Protein AF-A0A8J4CQ87-F1 (afdb_monomer_lite)

Sequence (317 aa):
MNSSSQSIASVVNLSPPLVGYFCMTGITPAYLTLEQLHRPKTSRITSAARPLYPSPLSHTYTRAHTYTHTHTHTHTHQTALQAATSVGCGTVLLADRPANVTQHSMGAGLAADTGLRLIGSAALTLGSLVVTLGTSLLPDQADGGVLAAGLAAAVAVVAPVVGPFIEVSRFADMNEDQIEEAVAVREPLDRGDLSKPLKLFGEDALLDWPGAFQALIPERDAFMAKAIAAVATGKPGVAPAYVFDEVDGKAVWRYAMPEDGPQRSAPQGLGDGALMGLRGVSAVVGVVGSAHVRGMVRDWPEALQNDDVSPLLADAD

Organism: NCBI:txid1737510

Foldseek 3Di:
DDDDDDQDFDFDQDDPDAGETEREGLDDDDDDDPDDDPDDDDDDDDDDDDDDDDDDPPPPVVVVVVVVVVVRVVVLVVSLVVVCVVVVFQKEFAFWDQPLLLVLQLVVQLCVQVVVLLVVLVCLLVVLVVLLVVCVVPPDPSDCVSNVVSNVVSCVSCCLQCVLVVQLVVLVPDDPVRLSVQSDQPDDPVPDDLVAFRDRGNVCSSCSRGRSVCSPELLGLLRQLLQQLCLSVQHFGQAKMFGWDADPNDTDTWIEFAPPHDCSRGPPPPTPYHRHRDPPGSYYYYHDHRRNSSSSSVCNVVSNVPSDSVVSCVSPD

pLDDT: mean 71.15, std 20.63, range [21.72, 95.25]

Radius of gyration: 26.31 Å; chains: 1; bounding box: 85×48×75 Å

Structure (mmCIF, N/CA/C/O backbone):
data_AF-A0A8J4CQ87-F1
#
_entry.id   AF-A0A8J4CQ87-F1
#
loop_
_atom_site.group_PDB
_atom_site.id
_atom_site.type_symbol
_atom_site.label_atom_id
_atom_site.label_alt_id
_atom_site.label_comp_id
_atom_site.label_asym_id
_atom_site.label_entity_id
_atom_site.label_seq_id
_atom_site.pdbx_PDB_ins_code
_atom_site.Cartn_x
_atom_site.Cartn_y
_atom_site.Cartn_z
_atom_site.occupancy
_atom_site.B_iso_or_equiv
_atom_site.auth_seq_id
_atom_site.auth_comp_id
_atom_site.auth_asym_id
_atom_site.auth_atom_id
_atom_site.pdbx_PDB_model_num
ATOM 1 N N . MET A 1 1 ? -22.511 -29.227 -4.790 1.00 30.70 1 MET A N 1
ATOM 2 C CA . MET A 1 1 ? -21.651 -29.269 -3.590 1.00 30.70 1 MET A CA 1
ATOM 3 C C . MET A 1 1 ? -21.525 -27.835 -3.112 1.00 30.70 1 MET A C 1
ATOM 5 O O . MET A 1 1 ? -20.990 -27.029 -3.856 1.00 30.70 1 MET A O 1
ATOM 9 N N . ASN A 1 2 ? -22.117 -27.494 -1.966 1.00 24.23 2 ASN A N 1
ATOM 10 C CA . ASN A 1 2 ? -22.039 -26.141 -1.410 1.00 24.23 2 ASN A CA 1
ATOM 11 C C . ASN A 1 2 ? -20.643 -25.952 -0.817 1.00 24.23 2 ASN A C 1
ATOM 13 O O . ASN A 1 2 ? -20.356 -26.496 0.247 1.00 24.23 2 ASN A O 1
ATOM 17 N N . SER A 1 3 ? -19.777 -25.232 -1.527 1.00 25.11 3 SER A N 1
ATOM 18 C CA . SER A 1 3 ? -18.533 -24.733 -0.948 1.00 25.11 3 SER A CA 1
ATOM 19 C C . SER A 1 3 ? -18.897 -23.594 -0.002 1.00 25.11 3 SER A C 1
ATOM 21 O O . SER A 1 3 ? -19.379 -22.550 -0.434 1.00 25.11 3 SER A O 1
ATOM 23 N N . SER A 1 4 ? -18.760 -23.820 1.301 1.00 25.81 4 SER A N 1
ATOM 24 C CA . SER A 1 4 ? -18.839 -22.757 2.296 1.00 25.81 4 SER A CA 1
ATOM 25 C C . SER A 1 4 ? -17.614 -21.859 2.135 1.00 25.81 4 SER A C 1
ATOM 27 O O . SER A 1 4 ? -16.507 -22.288 2.465 1.00 25.81 4 SER A O 1
ATOM 29 N N . SER A 1 5 ? -17.799 -20.639 1.634 1.00 29.69 5 SER A N 1
ATOM 30 C CA . SER A 1 5 ? -16.744 -19.625 1.591 1.00 29.69 5 SER A CA 1
ATOM 31 C C . SER A 1 5 ? -16.302 -19.297 3.018 1.00 29.69 5 SER A C 1
ATOM 33 O O . SER A 1 5 ? -17.094 -18.807 3.823 1.00 29.69 5 SER A O 1
ATOM 35 N N . GLN A 1 6 ? -15.057 -19.629 3.354 1.00 31.05 6 GLN A N 1
ATOM 36 C CA . GLN A 1 6 ? -14.458 -19.318 4.648 1.00 31.05 6 GLN A CA 1
ATOM 37 C C . GLN A 1 6 ? -13.599 -18.065 4.500 1.00 31.05 6 GLN A C 1
ATOM 39 O O . GLN A 1 6 ? -12.564 -18.099 3.841 1.00 31.05 6 GLN A O 1
ATOM 44 N N . SER A 1 7 ? -14.015 -16.966 5.131 1.00 36.56 7 SER A N 1
ATOM 45 C CA . SER A 1 7 ? -13.131 -15.819 5.328 1.00 36.56 7 SER A CA 1
ATOM 46 C C . SER A 1 7 ? -12.103 -16.181 6.400 1.00 36.56 7 SER A C 1
ATOM 48 O O . SER A 1 7 ? -12.472 -16.559 7.515 1.00 36.56 7 SER A O 1
ATOM 50 N N . ILE A 1 8 ? -10.815 -16.106 6.068 1.00 35.50 8 ILE A N 1
ATOM 51 C CA . ILE A 1 8 ? -9.730 -16.471 6.984 1.00 35.50 8 ILE A CA 1
ATOM 52 C C . ILE A 1 8 ? -9.386 -15.252 7.847 1.00 35.50 8 ILE A C 1
ATOM 54 O O . ILE A 1 8 ? -8.562 -14.418 7.478 1.00 35.50 8 ILE A O 1
ATOM 58 N N . ALA A 1 9 ? -9.998 -15.157 9.027 1.00 37.84 9 ALA A N 1
ATOM 59 C CA . ALA A 1 9 ? -9.464 -14.320 10.095 1.00 37.84 9 ALA A CA 1
ATOM 60 C C . ALA A 1 9 ? -8.199 -15.004 10.645 1.00 37.84 9 ALA A C 1
ATOM 62 O O . ALA A 1 9 ? -8.284 -16.024 11.331 1.00 37.84 9 ALA A O 1
ATOM 63 N N . SER A 1 10 ? -7.017 -14.483 10.307 1.00 39.94 10 SER A N 1
ATOM 64 C CA . SER A 1 10 ? -5.750 -15.023 10.802 1.00 39.94 10 SER A CA 1
ATOM 65 C C . SER A 1 10 ? -5.410 -14.391 12.149 1.00 39.94 10 SER A C 1
ATOM 67 O O . SER A 1 10 ? -5.002 -13.235 12.238 1.00 39.94 10 SER A O 1
ATOM 69 N N . VAL A 1 11 ? -5.552 -15.163 13.223 1.00 43.38 11 VAL A N 1
ATOM 70 C CA . VAL A 1 11 ? -5.099 -14.744 14.551 1.00 43.38 11 VAL A CA 1
ATOM 71 C C . VAL A 1 11 ? -3.579 -14.884 14.614 1.00 43.38 11 VAL A C 1
ATOM 73 O O . VAL A 1 11 ? -3.062 -15.990 14.762 1.00 43.38 11 VAL A O 1
ATOM 76 N N . VAL A 1 12 ? -2.850 -13.771 14.520 1.00 44.56 12 VAL A N 1
ATOM 77 C CA . VAL A 1 12 ? -1.411 -13.755 14.811 1.00 44.56 12 VAL A CA 1
ATOM 78 C C . VAL A 1 12 ? -1.234 -13.384 16.280 1.00 44.56 12 VAL A C 1
ATOM 80 O O . VAL A 1 12 ? -1.330 -12.223 16.650 1.00 44.56 12 VAL A O 1
ATOM 83 N N . ASN A 1 13 ? -1.006 -14.371 17.145 1.00 38.88 13 ASN A N 1
ATOM 84 C CA . ASN A 1 13 ? -0.807 -14.122 18.574 1.00 38.88 13 ASN A CA 1
ATOM 85 C C . ASN A 1 13 ? 0.602 -13.545 18.830 1.00 38.88 13 ASN A C 1
ATOM 87 O O . ASN A 1 13 ? 1.585 -14.285 18.869 1.00 38.88 13 ASN A O 1
ATOM 91 N N . LEU A 1 14 ? 0.700 -12.222 18.976 1.00 40.62 14 LEU A N 1
ATOM 92 C CA . LEU A 1 14 ? 1.960 -11.481 19.116 1.00 40.62 14 LEU A CA 1
ATOM 93 C C . LEU A 1 14 ? 2.351 -11.251 20.589 1.00 40.62 14 LEU A C 1
ATOM 95 O O . LEU A 1 14 ? 2.481 -10.115 21.007 1.00 40.62 14 LEU A O 1
ATOM 99 N N . SER A 1 15 ? 2.599 -12.321 21.351 1.00 31.03 15 SER A N 1
ATOM 100 C CA . SER A 1 15 ? 3.128 -12.316 22.739 1.00 31.03 15 SER A CA 1
ATOM 101 C C . SER A 1 15 ? 2.324 -11.540 23.823 1.00 31.03 15 SER A C 1
ATOM 103 O O . SER A 1 15 ? 1.801 -10.454 23.604 1.00 31.03 15 SER A O 1
ATOM 105 N N . PRO A 1 16 ? 2.246 -12.042 25.072 1.00 35.38 16 PRO A N 1
ATOM 106 C CA . PRO A 1 16 ? 1.580 -11.324 26.167 1.00 35.38 16 PRO A CA 1
ATOM 107 C C . PRO A 1 16 ? 2.351 -10.051 26.591 1.00 35.38 16 PRO A C 1
ATOM 109 O O . PRO A 1 16 ? 3.584 -10.085 26.605 1.00 35.38 16 PRO A O 1
ATOM 112 N N . PRO A 1 17 ? 1.670 -8.952 27.000 1.00 41.75 17 PRO A N 1
ATOM 113 C CA . PRO A 1 17 ? 0.252 -8.864 27.384 1.00 41.75 17 PRO A CA 1
ATOM 114 C C . PRO A 1 17 ? -0.719 -8.340 26.302 1.00 41.75 17 PRO A C 1
ATOM 116 O O . PRO A 1 17 ? -1.889 -8.143 26.619 1.00 41.75 17 PRO A O 1
ATOM 119 N N . LEU A 1 18 ? -0.282 -8.111 25.057 1.00 44.16 18 LEU A N 1
ATOM 120 C CA . LEU A 1 18 ? -1.114 -7.515 24.000 1.00 44.16 18 LEU A CA 1
ATOM 121 C C . LEU A 1 18 ? -1.327 -8.499 22.844 1.00 44.16 18 LEU A C 1
ATOM 123 O O . LEU A 1 18 ? -0.394 -8.826 22.119 1.00 44.16 18 LEU A O 1
ATOM 127 N N . VAL A 1 19 ? -2.568 -8.948 22.641 1.00 45.88 19 VAL A N 1
ATOM 128 C CA . VAL A 1 19 ? -2.924 -9.776 21.479 1.00 45.88 19 VAL A CA 1
ATOM 129 C C . VAL A 1 19 ? -3.391 -8.860 20.347 1.00 45.88 19 VAL A C 1
ATOM 131 O O . VAL A 1 19 ? -4.470 -8.272 20.420 1.00 45.88 19 VAL A O 1
ATOM 134 N N . GLY A 1 20 ? -2.574 -8.726 19.301 1.00 41.28 20 GLY A N 1
ATOM 135 C CA . GLY A 1 20 ? -2.989 -8.117 18.036 1.00 41.28 20 GLY A CA 1
ATOM 136 C C . GLY A 1 20 ? -3.763 -9.124 17.185 1.00 41.28 20 GLY A C 1
ATOM 137 O O . GLY A 1 20 ? -3.356 -10.276 17.075 1.00 41.28 20 GLY A O 1
ATOM 138 N N . TYR A 1 21 ? -4.876 -8.711 16.581 1.00 46.47 21 TYR A N 1
ATOM 139 C CA . TYR A 1 21 ? -5.612 -9.537 15.623 1.00 46.47 21 TYR A CA 1
ATOM 140 C C . TYR A 1 21 ? -5.554 -8.880 14.243 1.00 46.47 21 TYR A C 1
ATOM 142 O O . TYR A 1 21 ? -5.921 -7.716 14.088 1.00 46.47 21 TYR A O 1
ATOM 150 N N . PHE A 1 22 ? -5.127 -9.627 13.225 1.00 45.31 22 PHE A N 1
ATOM 151 C CA . PHE A 1 22 ? -5.189 -9.171 11.838 1.00 45.31 22 PHE A CA 1
ATOM 152 C C . PHE A 1 22 ? -6.364 -9.857 11.151 1.00 45.31 22 PHE A C 1
ATOM 154 O O . PHE A 1 22 ? -6.337 -11.058 10.879 1.00 45.31 22 PHE A O 1
ATOM 161 N N . CYS A 1 23 ? -7.428 -9.103 10.878 1.00 40.09 23 CYS A N 1
ATOM 162 C CA . CYS A 1 23 ? -8.484 -9.619 10.021 1.00 40.09 23 CYS A CA 1
ATOM 163 C C . CYS A 1 23 ? -8.041 -9.417 8.576 1.00 40.09 23 CYS A C 1
ATOM 165 O O . CYS A 1 23 ? -8.034 -8.292 8.078 1.00 40.09 23 CYS A O 1
ATOM 167 N N . MET A 1 24 ? -7.673 -10.506 7.906 1.00 38.56 24 MET A N 1
ATOM 168 C CA . MET A 1 24 ? -7.444 -10.463 6.472 1.00 38.56 24 MET A CA 1
ATOM 169 C C . MET A 1 24 ? -8.747 -10.688 5.721 1.00 38.56 24 MET A C 1
ATOM 171 O O . MET A 1 24 ? -9.527 -11.582 6.052 1.00 38.56 24 MET A O 1
ATOM 175 N N . THR A 1 25 ? -8.930 -9.942 4.642 1.00 38.62 25 THR A N 1
ATOM 176 C CA . THR A 1 25 ? -9.817 -10.359 3.561 1.00 38.62 25 THR A CA 1
ATOM 177 C C . THR A 1 25 ? -8.963 -10.804 2.391 1.00 38.62 25 THR A C 1
ATOM 179 O O . THR A 1 25 ? -8.458 -9.975 1.642 1.00 38.62 25 THR A O 1
ATOM 182 N N . GLY A 1 26 ? -8.797 -12.119 2.233 1.00 32.75 26 GLY A N 1
ATOM 183 C CA . GLY A 1 26 ? -8.598 -12.657 0.893 1.00 32.75 26 GLY A CA 1
ATOM 184 C C . GLY A 1 26 ? -9.911 -12.443 0.152 1.00 32.75 26 GLY A C 1
ATOM 185 O O . GLY A 1 26 ? -10.960 -12.852 0.655 1.00 32.75 26 GLY A O 1
ATOM 186 N N . ILE A 1 27 ? -9.877 -11.726 -0.967 1.00 34.47 27 ILE A N 1
ATOM 187 C CA . ILE A 1 27 ? -11.066 -11.522 -1.791 1.00 34.47 27 ILE A CA 1
ATOM 188 C C . ILE A 1 27 ? -11.604 -12.915 -2.145 1.00 34.47 27 ILE A C 1
ATOM 190 O O . ILE A 1 27 ? -10.893 -13.736 -2.708 1.00 34.47 27 ILE A O 1
ATOM 194 N N . THR A 1 28 ? -12.826 -13.201 -1.701 1.00 28.22 28 THR A N 1
ATOM 195 C CA . THR A 1 28 ? -13.660 -14.290 -2.215 1.00 28.22 28 THR A CA 1
ATOM 196 C C . THR A 1 28 ? -15.062 -13.707 -2.413 1.00 28.22 28 THR A C 1
ATOM 198 O O . THR A 1 28 ? -15.730 -13.381 -1.428 1.00 28.22 28 THR A O 1
ATOM 201 N N . PRO A 1 29 ? -15.554 -13.538 -3.648 1.00 30.23 29 PRO A N 1
ATOM 202 C CA . PRO A 1 29 ? -16.936 -13.247 -3.936 1.00 30.23 29 PRO A CA 1
ATOM 203 C C . PRO A 1 29 ? -17.709 -14.554 -3.774 1.00 30.23 29 PRO A C 1
ATOM 205 O O . PRO A 1 29 ? -17.683 -15.458 -4.605 1.00 30.23 29 PRO A O 1
ATOM 208 N N . ALA A 1 30 ? -18.422 -14.679 -2.660 1.00 23.67 30 ALA A N 1
ATOM 209 C CA . ALA A 1 30 ? -19.437 -15.708 -2.521 1.00 23.67 30 ALA A CA 1
ATOM 210 C C . ALA A 1 30 ? -20.763 -15.182 -3.094 1.00 23.67 30 ALA A C 1
ATOM 212 O O . ALA A 1 30 ? -21.471 -14.423 -2.440 1.00 23.67 30 ALA A O 1
ATOM 213 N N . TYR A 1 31 ? -21.051 -15.586 -4.332 1.00 23.78 31 TYR A N 1
ATOM 214 C CA . TYR A 1 31 ? -22.367 -15.845 -4.931 1.00 23.78 31 TYR A CA 1
ATOM 215 C C . TYR A 1 31 ? -23.584 -15.068 -4.402 1.00 23.78 31 TYR A C 1
ATOM 217 O O . TYR A 1 31 ? -24.145 -15.375 -3.350 1.00 23.78 31 TYR A O 1
ATOM 225 N N . LEU A 1 32 ? -24.142 -14.215 -5.264 1.00 21.72 32 LEU A N 1
ATOM 226 C CA . LEU A 1 32 ? -25.564 -13.881 -5.226 1.00 21.72 32 LEU A CA 1
ATOM 227 C C . LEU A 1 32 ? -26.312 -14.890 -6.106 1.00 21.72 32 LEU A C 1
ATOM 229 O O . LEU A 1 32 ? -26.172 -14.914 -7.328 1.00 21.72 32 LEU A O 1
ATOM 233 N N . THR A 1 33 ? -27.072 -15.774 -5.464 1.00 22.67 33 THR A N 1
ATOM 234 C CA . THR A 1 33 ? -27.890 -16.793 -6.121 1.00 22.67 33 THR A CA 1
ATOM 235 C C . THR A 1 33 ? -28.932 -16.127 -7.017 1.00 22.67 33 THR A C 1
ATOM 237 O O . THR A 1 33 ? -29.699 -15.264 -6.591 1.00 22.67 33 THR A O 1
ATOM 240 N N . LEU A 1 34 ? -28.964 -16.558 -8.274 1.00 25.33 34 LEU A N 1
ATOM 241 C CA . LEU A 1 34 ? -29.874 -16.123 -9.329 1.00 25.33 34 LEU A CA 1
ATOM 242 C C . LEU A 1 34 ? -31.267 -16.759 -9.134 1.00 25.33 34 LEU A C 1
ATOM 244 O O . LEU A 1 34 ? -31.768 -17.471 -9.992 1.00 25.33 34 LEU A O 1
ATOM 248 N N . GLU A 1 35 ? -31.904 -16.518 -7.990 1.00 26.89 35 GLU A N 1
ATOM 249 C CA . GLU A 1 35 ? -33.304 -16.876 -7.744 1.00 26.89 35 GLU A CA 1
ATOM 250 C C . GLU A 1 35 ? -33.995 -15.762 -6.964 1.00 26.89 35 GLU A C 1
ATOM 252 O O . GLU A 1 35 ? -34.213 -15.869 -5.766 1.00 26.89 35 GLU A O 1
ATOM 257 N N . GLN A 1 36 ? -34.356 -14.676 -7.651 1.00 29.34 36 GLN A N 1
ATOM 258 C CA . GLN A 1 36 ? -35.580 -13.926 -7.347 1.00 29.34 36 GLN A CA 1
ATOM 259 C C . GLN A 1 36 ? -35.865 -12.884 -8.430 1.00 29.34 36 GLN A C 1
ATOM 261 O O . GLN A 1 36 ? -35.598 -11.697 -8.291 1.00 29.34 36 GLN A O 1
ATOM 266 N N . LEU A 1 37 ? -36.457 -13.349 -9.532 1.00 25.94 37 LEU A N 1
ATOM 267 C CA . LEU A 1 37 ? -37.537 -12.633 -10.217 1.00 25.94 37 LEU A CA 1
ATOM 268 C C . LEU A 1 37 ? -38.266 -13.601 -11.154 1.00 25.94 37 LEU A C 1
ATOM 270 O O . LEU A 1 37 ? -38.238 -13.502 -12.380 1.00 25.94 37 LEU A O 1
ATOM 274 N N . HIS A 1 38 ? -38.983 -14.536 -10.527 1.00 29.55 38 HIS A N 1
ATOM 275 C CA . HIS A 1 38 ? -40.214 -15.071 -11.092 1.00 29.55 38 HIS A CA 1
ATOM 276 C C . HIS A 1 38 ? -41.151 -13.875 -11.331 1.00 29.55 38 HIS A C 1
ATOM 278 O O . HIS A 1 38 ? -41.788 -13.369 -10.407 1.00 29.55 38 HIS A O 1
ATOM 284 N N . ARG A 1 39 ? -41.194 -13.355 -12.562 1.00 29.91 39 ARG A N 1
ATOM 285 C CA . ARG A 1 39 ? -42.232 -12.398 -12.955 1.00 29.91 39 ARG A CA 1
ATOM 286 C C . ARG A 1 39 ? -43.548 -13.156 -13.141 1.00 29.91 39 ARG A C 1
ATOM 288 O O . ARG A 1 39 ? -43.580 -14.095 -13.941 1.00 29.91 39 ARG A O 1
ATOM 295 N N . PRO A 1 40 ? -44.646 -12.750 -12.483 1.00 29.73 40 PRO A N 1
ATOM 296 C CA . PRO A 1 40 ? -45.962 -13.246 -12.845 1.00 29.73 40 PRO A CA 1
ATOM 297 C C . PRO A 1 40 ? -46.331 -12.782 -14.262 1.00 29.73 40 PRO A C 1
ATOM 299 O O . PRO A 1 40 ? -46.001 -11.676 -14.697 1.00 29.73 40 PRO A O 1
ATOM 302 N N . LYS A 1 41 ? -47.010 -13.671 -14.992 1.00 39.16 41 LYS A N 1
ATOM 303 C CA . LYS A 1 41 ? -47.622 -13.399 -16.297 1.00 39.16 41 LYS A CA 1
ATOM 304 C C . LYS A 1 41 ? -48.779 -12.398 -16.170 1.00 39.16 41 LYS A C 1
ATOM 306 O O . LYS A 1 41 ? -49.511 -12.416 -15.186 1.00 39.16 41 LYS A O 1
ATOM 311 N N . THR A 1 42 ? -49.021 -11.711 -17.293 1.00 33.66 42 THR A N 1
ATOM 312 C CA . THR A 1 42 ? -50.167 -10.846 -17.676 1.00 33.66 42 THR A CA 1
ATOM 313 C C . THR A 1 42 ? -50.066 -9.389 -17.197 1.00 33.66 42 THR A C 1
ATOM 315 O O . THR A 1 42 ? -49.606 -9.138 -16.098 1.00 33.66 42 THR A O 1
ATOM 318 N N . SER A 1 43 ? -50.384 -8.358 -17.990 1.00 31.00 43 SER A N 1
ATOM 319 C CA . SER A 1 43 ? -51.321 -8.252 -19.120 1.00 31.00 43 SER A CA 1
ATOM 320 C C . SER A 1 43 ? -50.921 -7.173 -20.148 1.00 31.00 43 SER A C 1
ATOM 322 O O . SER A 1 43 ? -50.209 -6.222 -19.841 1.00 31.00 43 SER A O 1
ATOM 324 N N . ARG A 1 44 ? -51.436 -7.336 -21.377 1.00 44.09 44 ARG A N 1
ATOM 325 C CA . ARG A 1 44 ? -51.419 -6.389 -22.510 1.00 44.09 44 ARG A CA 1
ATOM 326 C C . ARG A 1 44 ? -51.692 -4.938 -22.097 1.00 44.09 44 ARG A C 1
ATOM 328 O O . ARG A 1 44 ? -52.748 -4.687 -21.529 1.00 44.09 44 ARG A O 1
ATOM 335 N N . ILE A 1 45 ? -50.865 -4.006 -22.581 1.00 36.44 45 ILE A N 1
ATOM 336 C CA . ILE A 1 45 ? -51.311 -2.689 -23.065 1.00 36.44 45 ILE A CA 1
ATOM 337 C C . ILE A 1 45 ? -50.563 -2.378 -24.371 1.00 36.44 45 ILE A C 1
ATOM 339 O O . ILE A 1 45 ? -49.378 -2.661 -24.533 1.00 36.44 45 ILE A O 1
ATOM 343 N N . THR A 1 46 ? -51.335 -1.884 -25.325 1.00 38.19 46 THR A N 1
ATOM 344 C CA . THR A 1 46 ? -51.058 -1.604 -26.732 1.00 38.19 46 THR A CA 1
ATOM 345 C C . THR A 1 46 ? -50.060 -0.470 -26.981 1.00 38.19 46 THR A C 1
ATOM 347 O O . THR A 1 46 ? -50.176 0.609 -26.416 1.00 38.19 46 THR A O 1
ATOM 350 N N . SER A 1 47 ? -49.138 -0.745 -27.909 1.00 44.69 47 SER A N 1
ATOM 351 C CA . SER A 1 47 ? -48.594 0.118 -28.972 1.00 44.69 47 SER A CA 1
ATOM 352 C C . SER A 1 47 ? -48.864 1.632 -28.903 1.00 44.69 47 SER A C 1
ATOM 354 O O . SER A 1 47 ? -49.959 2.084 -29.228 1.00 44.69 47 SER A O 1
ATOM 356 N N . ALA A 1 48 ? -47.798 2.406 -28.687 1.00 37.38 48 ALA A N 1
ATOM 357 C CA . ALA A 1 48 ? -47.606 3.719 -29.303 1.00 37.38 48 ALA A CA 1
ATOM 358 C C . ALA A 1 48 ? -46.105 3.936 -29.575 1.00 37.38 48 ALA A C 1
ATOM 360 O O . ALA A 1 48 ? -45.252 3.567 -28.767 1.00 37.38 48 ALA A O 1
ATOM 361 N N . ALA A 1 49 ? -45.807 4.463 -30.761 1.00 51.66 49 ALA A N 1
ATOM 362 C CA . ALA A 1 49 ? -44.486 4.568 -31.371 1.00 51.66 49 ALA A CA 1
ATOM 363 C C . ALA A 1 49 ? -43.455 5.324 -30.511 1.00 51.66 49 ALA A C 1
ATOM 365 O O . ALA A 1 49 ? -43.760 6.367 -29.934 1.00 51.66 49 ALA A O 1
ATOM 366 N N . ARG A 1 50 ? -42.210 4.826 -30.485 1.00 40.34 50 ARG A N 1
ATOM 367 C CA . ARG A 1 50 ? -41.048 5.554 -29.953 1.00 40.34 50 ARG A CA 1
ATOM 368 C C . ARG A 1 50 ? -40.173 6.081 -31.097 1.00 40.34 50 ARG A C 1
ATOM 370 O O . ARG A 1 50 ? -39.913 5.326 -32.034 1.00 40.34 50 ARG A O 1
ATOM 377 N N . PRO A 1 51 ? -39.693 7.333 -31.013 1.00 50.66 51 PRO A N 1
ATOM 378 C CA . PRO A 1 51 ? -38.743 7.888 -31.964 1.00 50.66 51 PRO A CA 1
ATOM 379 C C . PRO A 1 51 ? -37.347 7.285 -31.754 1.00 50.66 51 PRO A C 1
ATOM 381 O O . PRO A 1 51 ? -36.919 7.039 -30.624 1.00 50.66 51 PRO A O 1
ATOM 384 N N . LEU A 1 52 ? -36.650 7.050 -32.865 1.00 50.12 52 LEU A N 1
ATOM 385 C CA . LEU A 1 52 ? -35.257 6.614 -32.919 1.00 50.12 52 LEU A CA 1
ATOM 386 C C . LEU A 1 52 ? -34.351 7.720 -32.359 1.00 50.12 52 LEU A C 1
ATOM 388 O O . LEU A 1 52 ? -34.131 8.731 -33.021 1.00 50.12 52 LEU A O 1
ATOM 392 N N . TYR A 1 53 ? -33.808 7.513 -31.160 1.00 46.09 53 TYR A N 1
ATOM 393 C CA . TYR A 1 53 ? -32.616 8.221 -30.691 1.00 46.09 53 TYR A CA 1
ATOM 394 C C . TYR A 1 53 ? -31.416 7.264 -30.720 1.00 46.09 53 TYR A C 1
ATOM 396 O O . TYR A 1 53 ? -31.589 6.075 -30.430 1.00 46.09 53 TYR A O 1
ATOM 404 N N . PRO A 1 54 ? -30.211 7.751 -31.068 1.00 50.72 54 PRO A N 1
ATOM 405 C CA . PRO A 1 54 ? -29.001 6.938 -31.077 1.00 50.72 54 PRO A CA 1
ATOM 406 C C . PRO A 1 54 ? -28.679 6.418 -29.670 1.00 50.72 54 PRO A C 1
ATOM 408 O O . PRO A 1 54 ? -28.780 7.140 -28.678 1.00 50.72 54 PRO A O 1
ATOM 411 N N . SER A 1 55 ? -28.310 5.140 -29.593 1.00 49.09 55 SER A N 1
ATOM 412 C CA . SER A 1 55 ? -27.954 4.452 -28.353 1.00 49.09 55 SER A CA 1
ATOM 413 C C . SER A 1 55 ? -26.709 5.066 -27.694 1.00 49.09 55 SER A C 1
ATOM 415 O O . SER A 1 55 ? -25.674 5.181 -28.353 1.00 49.09 55 SER A O 1
ATOM 417 N N . PRO A 1 56 ? -26.744 5.395 -26.390 1.00 47.72 56 PRO A N 1
ATOM 418 C CA . PRO A 1 56 ? -25.563 5.820 -25.658 1.00 47.72 56 PRO A CA 1
ATOM 419 C C . PRO A 1 56 ? -24.805 4.585 -25.152 1.00 47.72 56 PRO A C 1
ATOM 421 O O . PRO A 1 56 ? -25.094 4.050 -24.086 1.00 47.72 56 PRO A O 1
ATOM 424 N N . LEU A 1 57 ? -23.811 4.123 -25.912 1.00 51.22 57 LEU A N 1
ATOM 425 C CA . LEU A 1 57 ? -22.914 3.032 -25.495 1.00 51.22 57 LEU A CA 1
ATOM 426 C C . LEU A 1 57 ? -21.866 3.461 -24.444 1.00 51.22 57 LEU A C 1
ATOM 428 O O . LEU A 1 57 ? -21.077 2.638 -24.000 1.00 51.22 57 LEU A O 1
ATOM 432 N N . SER A 1 58 ? -21.881 4.721 -23.996 1.00 42.34 58 SER A N 1
ATOM 433 C CA . SER A 1 58 ? -20.868 5.277 -23.081 1.00 42.34 58 SER A CA 1
ATOM 434 C C . SER A 1 58 ? -21.259 5.263 -21.588 1.00 42.34 58 SER A C 1
ATOM 436 O O . SER A 1 58 ? -20.504 5.737 -20.749 1.00 42.34 58 SER A O 1
ATOM 438 N N . HIS A 1 59 ? -22.430 4.728 -21.210 1.00 45.06 59 HIS A N 1
ATOM 439 C CA . HIS A 1 59 ? -22.898 4.748 -19.806 1.00 45.06 59 HIS A CA 1
ATOM 440 C C . HIS A 1 59 ? -22.819 3.402 -19.070 1.00 45.06 59 HIS A C 1
ATOM 442 O O . HIS A 1 59 ? -23.022 3.354 -17.856 1.00 45.06 59 HIS A O 1
ATOM 448 N N . THR A 1 60 ? -22.517 2.307 -19.769 1.00 37.62 60 THR A N 1
ATOM 449 C CA . THR A 1 60 ? -22.487 0.964 -19.163 1.00 37.62 60 THR A CA 1
ATOM 450 C C . THR A 1 60 ? -21.172 0.690 -18.432 1.00 37.62 60 THR A C 1
ATOM 452 O O . THR A 1 60 ? -21.193 0.126 -17.342 1.00 37.62 60 THR A O 1
ATOM 455 N N . TYR A 1 61 ? -20.044 1.155 -18.981 1.00 41.06 61 TYR A N 1
ATOM 456 C CA . TYR A 1 61 ? -18.712 0.930 -18.408 1.00 41.06 61 TYR A CA 1
ATOM 457 C C . TYR A 1 61 ? -18.563 1.602 -17.032 1.00 41.06 61 TYR A C 1
ATOM 459 O O . TYR A 1 61 ? -18.228 0.951 -16.048 1.00 41.06 61 TYR A O 1
ATOM 467 N N . THR A 1 62 ? -18.943 2.878 -16.910 1.00 35.12 62 THR A N 1
ATOM 468 C CA . THR A 1 62 ? -18.850 3.620 -15.639 1.00 35.12 62 THR A CA 1
ATOM 469 C C . THR A 1 62 ? -19.743 3.032 -14.543 1.00 35.12 62 THR A C 1
ATOM 471 O O . THR A 1 62 ? -19.335 2.965 -13.388 1.00 35.12 62 THR A O 1
ATOM 474 N N . ARG A 1 63 ? -20.949 2.557 -14.886 1.00 33.06 63 ARG A N 1
ATOM 475 C CA . ARG A 1 63 ? -21.891 2.004 -13.899 1.00 33.06 63 ARG A CA 1
ATOM 476 C C . ARG A 1 63 ? -21.440 0.649 -13.345 1.00 33.06 63 ARG A C 1
ATOM 478 O O . ARG A 1 63 ? -21.675 0.387 -12.169 1.00 33.06 63 ARG A O 1
ATOM 485 N N . ALA A 1 64 ? -20.804 -0.187 -14.168 1.00 35.00 64 ALA A N 1
ATOM 486 C CA . ALA A 1 64 ? -20.263 -1.472 -13.731 1.00 35.00 64 ALA A CA 1
ATOM 487 C C . ALA A 1 64 ? -19.072 -1.285 -12.776 1.00 35.00 64 ALA A C 1
ATOM 489 O O . ALA A 1 64 ? -19.072 -1.864 -11.693 1.00 35.00 64 ALA A O 1
ATOM 490 N N . HIS A 1 65 ? -18.125 -0.398 -13.104 1.00 39.19 65 HIS A N 1
ATOM 491 C CA . HIS A 1 65 ? -16.967 -0.134 -12.241 1.00 39.19 65 HIS A CA 1
ATOM 492 C C . HIS A 1 65 ? -17.348 0.450 -10.873 1.00 39.19 65 HIS A C 1
ATOM 494 O O . HIS A 1 65 ? -16.841 -0.012 -9.853 1.00 39.19 65 HIS A O 1
ATOM 500 N N . THR A 1 66 ? -18.278 1.412 -10.805 1.00 35.38 66 THR A N 1
ATOM 501 C CA . THR A 1 66 ? -18.721 1.968 -9.511 1.00 35.38 66 THR A CA 1
ATOM 502 C C . THR A 1 66 ? -19.426 0.923 -8.641 1.00 35.38 66 THR A C 1
ATOM 504 O O . THR A 1 66 ? -19.215 0.895 -7.431 1.00 35.38 66 THR A O 1
ATOM 507 N N . TYR A 1 67 ? -20.232 0.039 -9.238 1.00 30.89 67 TYR A N 1
ATOM 508 C CA . TYR A 1 67 ? -20.956 -0.991 -8.490 1.00 30.89 67 TYR A CA 1
ATOM 509 C C . TYR A 1 67 ? -20.008 -2.033 -7.873 1.00 30.89 67 TYR A C 1
ATOM 511 O O . TYR A 1 67 ? -20.188 -2.405 -6.714 1.00 30.89 67 TYR A O 1
ATOM 519 N N . THR A 1 68 ? -18.963 -2.442 -8.599 1.00 39.19 68 THR A N 1
ATOM 520 C CA . THR A 1 68 ? -17.974 -3.411 -8.101 1.00 39.19 68 THR A CA 1
ATOM 521 C C . THR A 1 68 ? -17.131 -2.841 -6.958 1.00 39.19 68 THR A C 1
ATOM 523 O O . THR A 1 68 ? -16.991 -3.496 -5.929 1.00 39.19 68 THR A O 1
ATOM 526 N N . HIS A 1 69 ? -16.646 -1.597 -7.065 1.00 37.91 69 HIS A N 1
ATOM 527 C CA . HIS A 1 69 ? -15.850 -0.986 -5.991 1.00 37.91 69 HIS A CA 1
ATOM 528 C C . HIS A 1 69 ? -16.657 -0.785 -4.697 1.00 37.91 69 HIS A C 1
ATOM 530 O O . HIS A 1 69 ? -16.176 -1.116 -3.616 1.00 37.91 69 HIS A O 1
ATOM 536 N N . THR A 1 70 ? -17.904 -0.305 -4.772 1.00 41.97 70 THR A N 1
ATOM 537 C CA . THR A 1 70 ? -18.734 -0.105 -3.567 1.00 41.97 70 THR A CA 1
ATOM 538 C C . THR A 1 70 ? -19.138 -1.428 -2.899 1.00 41.97 70 THR A C 1
ATOM 540 O O . THR A 1 70 ? -19.209 -1.503 -1.668 1.00 41.97 70 THR A O 1
ATOM 543 N N . HIS A 1 71 ? -19.375 -2.485 -3.684 1.00 40.16 71 HIS A N 1
ATOM 544 C CA . HIS A 1 71 ? -19.754 -3.796 -3.153 1.00 40.16 71 HIS A CA 1
ATOM 545 C C . HIS A 1 71 ? -18.607 -4.453 -2.366 1.00 40.16 71 HIS A C 1
ATOM 547 O O . HIS A 1 71 ? -18.833 -4.943 -1.260 1.00 40.16 71 HIS A O 1
ATOM 553 N N . THR A 1 72 ? -17.372 -4.397 -2.873 1.00 55.25 72 THR A N 1
ATOM 554 C CA . THR A 1 72 ? -16.208 -5.011 -2.210 1.00 55.25 72 THR A CA 1
ATOM 555 C C . THR A 1 72 ? -15.885 -4.348 -0.870 1.00 55.25 72 THR A C 1
ATOM 557 O O . THR A 1 72 ? -15.730 -5.041 0.133 1.00 55.25 72 THR A O 1
ATOM 560 N N . HIS A 1 73 ? -15.889 -3.012 -0.802 1.00 61.22 73 HIS A N 1
ATOM 561 C CA . HIS A 1 73 ? -15.625 -2.305 0.458 1.00 61.22 73 HIS A CA 1
ATOM 562 C C . HIS A 1 7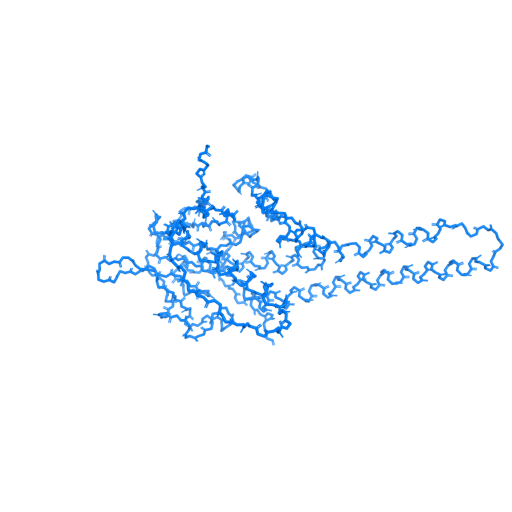3 ? -16.664 -2.614 1.550 1.00 61.22 73 HIS A C 1
ATOM 564 O O . HIS A 1 73 ? -16.307 -2.758 2.720 1.00 61.22 73 HIS A O 1
ATOM 570 N N . THR A 1 74 ? -17.938 -2.785 1.178 1.00 69.00 74 THR A N 1
ATOM 571 C CA . THR A 1 74 ? -19.016 -3.079 2.140 1.00 69.00 74 THR A CA 1
ATOM 572 C C . THR A 1 74 ? -18.846 -4.459 2.782 1.00 69.00 74 THR A C 1
ATOM 574 O O . THR A 1 74 ? -18.943 -4.584 4.004 1.00 69.00 74 THR A O 1
ATOM 577 N N . HIS A 1 75 ? -18.538 -5.489 1.985 1.00 72.69 75 HIS A N 1
ATOM 578 C CA . HIS A 1 75 ? -18.342 -6.852 2.502 1.00 72.69 75 HIS A CA 1
ATOM 579 C C . HIS A 1 75 ? -17.081 -6.981 3.354 1.00 72.69 75 HIS A C 1
ATOM 581 O O . HIS A 1 75 ? -17.121 -7.626 4.406 1.00 72.69 75 HIS A O 1
ATOM 587 N N . THR A 1 76 ? -15.982 -6.329 2.960 1.00 72.88 76 THR A N 1
ATOM 588 C CA . THR A 1 76 ? -14.738 -6.335 3.742 1.00 72.88 76 THR A CA 1
ATOM 589 C C . THR A 1 76 ? -14.940 -5.699 5.109 1.00 72.88 76 THR A C 1
ATOM 591 O O . THR A 1 76 ? -14.560 -6.282 6.125 1.00 72.88 76 THR A O 1
ATOM 594 N N . HIS A 1 77 ? -15.602 -4.541 5.158 1.00 81.38 77 HIS A N 1
ATOM 595 C CA . HIS A 1 77 ? -15.871 -3.861 6.421 1.00 81.38 77 HIS A CA 1
ATOM 596 C C . HIS A 1 77 ? -16.798 -4.702 7.299 1.00 81.38 77 HIS A C 1
ATOM 598 O O . HIS A 1 77 ? -16.493 -4.927 8.466 1.00 81.38 77 HIS A O 1
ATOM 604 N N . GLN A 1 78 ? -17.885 -5.244 6.746 1.00 85.38 78 GLN A N 1
ATOM 605 C CA . GLN A 1 78 ? -18.800 -6.088 7.513 1.00 85.38 78 GLN A CA 1
ATOM 606 C C . GLN A 1 78 ? -18.093 -7.316 8.104 1.00 85.38 78 GLN A C 1
ATOM 608 O O . GLN A 1 78 ? -18.279 -7.623 9.281 1.00 85.38 78 GLN A O 1
ATOM 613 N N . THR A 1 79 ? -17.253 -7.986 7.315 1.00 84.25 79 THR A N 1
ATOM 614 C CA . THR A 1 79 ? -16.494 -9.162 7.761 1.00 84.25 79 THR A CA 1
ATOM 615 C C . THR A 1 79 ? -15.514 -8.804 8.876 1.00 84.25 79 THR A C 1
ATOM 617 O O . THR A 1 79 ? -15.474 -9.487 9.900 1.00 84.25 79 THR A O 1
ATOM 620 N N . ALA A 1 80 ? -14.778 -7.698 8.731 1.00 86.25 80 ALA A N 1
ATOM 621 C CA . ALA A 1 80 ? -13.849 -7.226 9.753 1.00 86.25 80 ALA A CA 1
ATOM 622 C C . ALA A 1 80 ? -14.561 -6.869 11.066 1.00 86.25 80 ALA A C 1
ATOM 624 O O . ALA A 1 80 ? -14.110 -7.270 12.137 1.00 86.25 80 ALA A O 1
ATOM 625 N N . LEU A 1 81 ? -15.704 -6.178 10.997 1.00 90.00 81 LEU A N 1
ATOM 626 C CA . LEU A 1 81 ? -16.497 -5.820 12.177 1.00 90.00 81 LEU A CA 1
ATOM 627 C C . LEU A 1 81 ? -17.092 -7.056 12.870 1.00 90.00 81 LEU A C 1
ATOM 629 O O . LEU A 1 81 ? -17.120 -7.126 14.101 1.00 90.00 81 LEU A O 1
ATOM 633 N N . GLN A 1 82 ? -17.535 -8.060 12.108 1.00 89.31 82 GLN A N 1
ATOM 634 C CA . GLN A 1 82 ? -18.003 -9.336 12.660 1.00 89.31 82 GLN A CA 1
ATOM 635 C C . GLN A 1 82 ? -16.870 -10.096 13.359 1.00 89.31 82 GLN A C 1
ATOM 637 O O . GLN A 1 82 ? -17.044 -10.543 14.495 1.00 89.31 82 GLN A O 1
ATOM 642 N N . ALA A 1 83 ? -15.700 -10.192 12.721 1.00 84.81 83 ALA A N 1
ATOM 643 C CA . ALA A 1 83 ? -14.518 -10.810 13.312 1.00 84.81 83 ALA A CA 1
ATOM 644 C C . ALA A 1 83 ? -14.098 -10.081 14.597 1.00 84.81 83 ALA A C 1
ATOM 646 O O . ALA A 1 83 ? -13.910 -10.721 15.632 1.00 84.81 83 ALA A O 1
ATOM 647 N N . ALA A 1 84 ? -14.057 -8.749 14.570 1.00 87.81 84 ALA A N 1
ATOM 648 C CA . ALA A 1 84 ? -13.757 -7.922 15.732 1.00 87.81 84 ALA A CA 1
ATOM 649 C C . ALA A 1 84 ? -14.743 -8.153 16.883 1.00 87.81 84 ALA A C 1
ATOM 651 O O . ALA A 1 84 ? -14.327 -8.373 18.019 1.00 87.81 84 ALA A O 1
ATOM 652 N N . THR A 1 85 ? -16.041 -8.207 16.580 1.00 89.06 85 THR A N 1
ATOM 653 C CA . THR A 1 85 ? -17.082 -8.515 17.572 1.00 89.06 85 THR A CA 1
ATOM 654 C C . THR A 1 85 ? -16.866 -9.904 18.184 1.00 89.06 85 THR A C 1
ATOM 656 O O . THR A 1 85 ? -16.979 -10.068 19.396 1.00 89.06 85 THR A O 1
ATOM 659 N N . SER A 1 86 ? -16.500 -10.903 17.372 1.00 87.62 86 SER A N 1
ATOM 660 C CA . SER A 1 86 ? -16.298 -12.284 17.837 1.00 87.62 86 SER A CA 1
ATOM 661 C C . SER A 1 86 ? -15.126 -12.451 18.810 1.00 87.62 86 SER A C 1
ATOM 663 O O . SER A 1 86 ? -15.164 -13.340 19.659 1.00 87.62 86 SER A O 1
ATOM 665 N N . VAL A 1 87 ? -14.113 -11.582 18.723 1.00 84.38 87 VAL A N 1
ATOM 666 C CA . VAL A 1 87 ? -12.951 -11.581 19.627 1.00 84.38 87 VAL A CA 1
ATOM 667 C C . VAL A 1 87 ? -13.082 -10.555 20.759 1.00 84.38 87 VAL A C 1
ATOM 669 O O . VAL A 1 87 ? -12.127 -10.335 21.500 1.00 84.38 87 VAL A O 1
ATOM 672 N N . GLY A 1 88 ? -14.251 -9.914 20.901 1.00 86.69 88 GLY A N 1
ATOM 673 C CA . GLY A 1 88 ? -14.492 -8.887 21.919 1.00 86.69 88 GLY A CA 1
ATOM 674 C C . GLY A 1 88 ? -13.636 -7.633 21.727 1.00 86.69 88 GLY A C 1
ATOM 675 O O . GLY A 1 88 ? -13.297 -6.958 22.697 1.00 86.69 88 GLY A O 1
ATOM 676 N N . CYS A 1 89 ? -13.240 -7.343 20.488 1.00 86.81 89 CYS A N 1
ATOM 677 C CA . CYS A 1 89 ? -12.461 -6.161 20.169 1.00 86.81 89 CYS A CA 1
ATOM 678 C C . CYS A 1 89 ? -13.330 -4.907 20.310 1.00 86.81 89 CYS A C 1
ATOM 680 O O . CYS A 1 89 ? -14.462 -4.872 19.836 1.00 86.81 89 CYS A O 1
ATOM 682 N N . GLY A 1 90 ? -12.782 -3.865 20.938 1.00 84.88 90 GLY A N 1
ATOM 683 C CA . GLY A 1 90 ? -13.452 -2.570 21.057 1.00 84.88 90 GLY A CA 1
ATOM 684 C C . GLY A 1 90 ? -13.193 -1.636 19.876 1.00 84.88 90 GLY A C 1
ATOM 685 O O . GLY A 1 90 ? -13.819 -0.581 19.787 1.00 84.88 90 GLY A O 1
ATOM 686 N N . THR A 1 91 ? -12.240 -1.952 18.988 1.00 88.19 91 THR A N 1
ATOM 687 C CA . THR A 1 91 ? -11.797 -1.030 17.928 1.00 88.19 91 THR A CA 1
ATOM 688 C C . THR A 1 91 ? -11.195 -1.723 16.711 1.00 88.19 91 THR A C 1
ATOM 690 O O . THR A 1 91 ? -10.210 -2.454 16.813 1.00 88.19 91 THR A O 1
ATOM 693 N N . VAL A 1 92 ? -11.738 -1.399 15.538 1.00 91.06 92 VAL A N 1
ATOM 694 C CA . VAL A 1 92 ? -11.225 -1.821 14.232 1.00 91.06 92 VAL A CA 1
ATOM 695 C C . VAL A 1 92 ? -10.543 -0.641 13.555 1.00 91.06 92 VAL A C 1
ATOM 697 O O . VAL A 1 92 ? -11.209 0.309 13.153 1.00 91.06 92 VAL A O 1
ATOM 700 N N . LEU A 1 93 ? -9.219 -0.689 13.435 1.00 90.88 93 LEU A N 1
ATOM 701 C CA . LEU A 1 93 ? -8.422 0.377 12.840 1.00 90.88 93 LEU A CA 1
ATOM 702 C C . LEU A 1 93 ? -8.318 0.193 11.321 1.00 90.88 93 LEU A C 1
ATOM 704 O O . LEU A 1 93 ? -7.937 -0.877 10.840 1.00 90.88 93 LEU A O 1
ATOM 708 N N . LEU A 1 94 ? -8.607 1.261 10.577 1.00 90.25 94 LEU A N 1
ATOM 709 C CA . LEU A 1 94 ? -8.398 1.358 9.131 1.00 90.25 94 LEU A CA 1
ATOM 710 C C . LEU A 1 94 ? -7.033 2.007 8.878 1.00 90.25 94 LEU A C 1
ATOM 712 O O . LEU A 1 94 ? -6.932 3.122 8.365 1.00 90.25 94 LEU A O 1
ATOM 716 N N . ALA A 1 95 ? -5.980 1.341 9.348 1.00 86.94 95 ALA A N 1
ATOM 717 C CA . ALA A 1 95 ? -4.627 1.847 9.214 1.00 86.94 95 ALA A CA 1
ATOM 718 C C . ALA A 1 95 ? -4.164 1.676 7.768 1.00 86.94 95 ALA A C 1
ATOM 720 O O . ALA A 1 95 ? -3.914 0.562 7.328 1.00 86.94 95 ALA A O 1
ATOM 721 N N . ASP A 1 96 ? -4.021 2.784 7.050 1.00 88.88 96 ASP A N 1
ATOM 722 C CA . ASP A 1 96 ? -3.241 2.853 5.818 1.00 88.88 96 ASP A CA 1
ATOM 723 C C . ASP A 1 96 ? -2.555 4.215 5.743 1.00 88.88 96 ASP A C 1
ATOM 725 O O . ASP A 1 96 ? -3.046 5.218 6.277 1.00 88.88 96 ASP A O 1
ATOM 729 N N . ARG A 1 97 ? -1.392 4.246 5.098 1.00 85.69 97 ARG A N 1
ATOM 730 C CA . ARG A 1 97 ? -0.658 5.487 4.880 1.00 85.69 97 ARG A CA 1
ATOM 731 C C . ARG A 1 97 ? -1.471 6.371 3.929 1.00 85.69 97 ARG A C 1
ATOM 733 O O . ARG A 1 97 ? -2.005 5.854 2.944 1.00 85.69 97 ARG A O 1
ATOM 740 N N . PRO A 1 98 ? -1.537 7.696 4.152 1.00 85.00 98 PRO A N 1
ATOM 741 C CA . PRO A 1 98 ? -2.271 8.593 3.266 1.00 85.00 98 PRO A CA 1
ATOM 742 C C . PRO A 1 98 ? -1.904 8.388 1.798 1.00 85.00 98 PRO A C 1
ATOM 744 O O . PRO A 1 98 ? -0.726 8.427 1.430 1.00 85.00 98 PRO A O 1
ATOM 747 N N . ALA A 1 99 ? -2.922 8.206 0.954 1.00 82.50 99 ALA A N 1
ATOM 748 C CA . ALA A 1 99 ? -2.731 7.865 -0.452 1.00 82.50 99 ALA A CA 1
ATOM 749 C C . ALA A 1 99 ? -1.851 8.884 -1.189 1.00 82.50 99 ALA A C 1
ATOM 751 O O . ALA A 1 99 ? -1.039 8.493 -2.017 1.00 82.50 99 ALA A O 1
ATOM 752 N N . ASN A 1 100 ? -1.948 10.175 -0.859 1.00 79.44 100 ASN A N 1
ATOM 753 C CA . ASN A 1 100 ? -1.125 11.221 -1.467 1.00 79.44 100 ASN A CA 1
ATOM 754 C C . ASN A 1 100 ? 0.366 11.093 -1.102 1.00 79.44 100 ASN A C 1
ATOM 756 O O . ASN A 1 100 ? 1.215 11.365 -1.943 1.00 79.44 100 ASN A O 1
ATOM 760 N N . VAL A 1 101 ? 0.690 10.678 0.129 1.00 82.75 101 VAL A N 1
ATOM 761 C CA . VAL A 1 101 ? 2.082 10.491 0.572 1.00 82.75 101 VAL A CA 1
ATOM 762 C C . VAL A 1 101 ? 2.671 9.275 -0.131 1.00 82.75 101 VAL A C 1
ATOM 764 O O . VAL A 1 101 ? 3.751 9.352 -0.710 1.00 82.75 101 VAL A O 1
ATOM 767 N N . THR A 1 102 ? 1.910 8.180 -0.171 1.00 84.19 102 THR A N 1
ATOM 768 C CA . THR A 1 102 ? 2.268 6.984 -0.939 1.00 84.19 102 THR A CA 1
ATOM 769 C C . THR A 1 102 ? 2.449 7.310 -2.423 1.00 84.19 102 THR A C 1
ATOM 771 O O . THR A 1 102 ? 3.442 6.907 -3.013 1.00 84.19 102 THR A O 1
ATOM 774 N N . GLN A 1 103 ? 1.538 8.076 -3.031 1.00 83.75 103 GLN A N 1
ATOM 775 C CA . GLN A 1 103 ? 1.626 8.491 -4.434 1.00 83.75 103 GLN A CA 1
ATOM 776 C C . GLN A 1 103 ? 2.839 9.378 -4.709 1.00 83.75 103 GLN A C 1
ATOM 778 O O . GLN A 1 103 ? 3.467 9.213 -5.750 1.00 83.75 103 GLN A O 1
ATOM 783 N N . HIS A 1 104 ? 3.177 10.298 -3.802 1.00 85.69 104 HIS A N 1
ATOM 784 C CA . HIS A 1 104 ? 4.344 11.164 -3.950 1.00 85.69 104 HIS A CA 1
ATOM 785 C C . HIS A 1 104 ? 5.649 10.368 -3.841 1.00 85.69 104 HIS A C 1
ATOM 787 O O . HIS A 1 104 ? 6.471 10.433 -4.753 1.00 85.69 104 HIS A O 1
ATOM 793 N N . SER A 1 105 ? 5.797 9.550 -2.792 1.00 84.31 105 SER A N 1
ATOM 794 C CA . SER A 1 105 ? 6.969 8.683 -2.598 1.00 84.31 105 SER A CA 1
ATOM 795 C C . SER A 1 105 ? 7.120 7.684 -3.753 1.00 84.31 105 SER A C 1
ATOM 797 O O . SER A 1 105 ? 8.190 7.568 -4.352 1.00 84.31 105 SER A O 1
ATOM 799 N N . MET A 1 106 ? 6.017 7.053 -4.172 1.00 86.44 106 MET A N 1
ATOM 800 C CA . MET A 1 106 ? 5.996 6.183 -5.346 1.00 86.44 106 MET A CA 1
ATOM 801 C C . MET A 1 106 ? 6.379 6.961 -6.605 1.00 86.44 106 MET A C 1
ATOM 803 O O . MET A 1 106 ? 7.252 6.524 -7.335 1.00 86.44 106 MET A O 1
ATOM 807 N N . GLY A 1 107 ? 5.789 8.130 -6.857 1.00 84.62 107 GLY A N 1
ATOM 808 C CA . GLY A 1 107 ? 6.115 8.967 -8.011 1.00 84.62 107 GLY A CA 1
ATOM 809 C C . GLY A 1 107 ? 7.592 9.361 -8.061 1.00 84.62 107 GLY A C 1
ATOM 810 O O . GLY A 1 107 ? 8.202 9.292 -9.127 1.00 84.62 107 GLY A O 1
ATOM 811 N N . ALA A 1 108 ? 8.185 9.708 -6.917 1.00 86.25 108 ALA A N 1
ATOM 812 C CA . ALA A 1 108 ? 9.602 10.031 -6.797 1.00 86.25 108 ALA A CA 1
ATOM 813 C C . ALA A 1 108 ? 10.494 8.815 -7.093 1.00 86.25 108 ALA A C 1
ATOM 815 O O . ALA A 1 108 ? 11.409 8.911 -7.915 1.00 86.25 108 ALA A O 1
ATOM 816 N N . GLY A 1 109 ? 10.193 7.661 -6.490 1.00 85.81 109 GLY A N 1
ATOM 817 C CA . GLY A 1 109 ? 10.916 6.413 -6.742 1.00 85.81 109 GLY A CA 1
ATOM 818 C C . GLY A 1 109 ? 10.798 5.965 -8.199 1.00 85.81 109 GLY A C 1
ATOM 819 O O . GLY A 1 109 ? 11.803 5.687 -8.856 1.00 85.81 109 GLY A O 1
ATOM 820 N N . LEU A 1 110 ? 9.578 5.987 -8.739 1.00 85.69 110 LEU A N 1
ATOM 821 C CA . LEU A 1 110 ? 9.285 5.688 -10.136 1.00 85.69 110 LEU A CA 1
ATOM 822 C C . LEU A 1 110 ? 10.058 6.606 -11.080 1.00 85.69 110 LEU A C 1
ATOM 824 O O . LEU A 1 110 ? 10.660 6.116 -12.032 1.00 85.69 110 LEU A O 1
ATOM 828 N N . ALA A 1 111 ? 10.060 7.917 -10.837 1.00 85.31 111 ALA A N 1
ATOM 829 C CA . ALA A 1 111 ? 10.761 8.880 -11.679 1.00 85.31 111 ALA A CA 1
ATOM 830 C C . ALA A 1 111 ? 12.279 8.648 -11.671 1.00 85.31 111 ALA A C 1
ATOM 832 O O . ALA A 1 111 ? 12.897 8.666 -12.739 1.00 85.31 111 ALA A O 1
ATOM 833 N N . ALA A 1 112 ? 12.865 8.389 -10.497 1.00 87.00 112 ALA A N 1
ATOM 834 C CA . ALA A 1 112 ? 14.292 8.122 -10.357 1.00 87.00 112 ALA A CA 1
ATOM 835 C C . ALA A 1 112 ? 14.711 6.861 -11.132 1.00 87.00 112 ALA A C 1
ATOM 837 O O . ALA A 1 112 ? 15.606 6.916 -11.979 1.00 87.00 112 ALA A O 1
ATOM 838 N N . ASP A 1 113 ? 14.018 5.744 -10.917 1.00 87.06 113 ASP A N 1
ATOM 839 C CA . ASP A 1 113 ? 14.398 4.461 -11.509 1.00 87.06 113 ASP A CA 1
ATOM 840 C C . ASP A 1 113 ? 13.971 4.331 -12.977 1.00 87.06 113 ASP A C 1
ATOM 842 O O . ASP A 1 113 ? 14.748 3.890 -13.831 1.00 87.06 113 ASP A O 1
ATOM 846 N N . THR A 1 114 ? 12.736 4.722 -13.300 1.00 85.31 114 THR A N 1
ATOM 847 C CA . THR A 1 114 ? 12.208 4.655 -14.671 1.00 85.31 114 THR A CA 1
ATOM 848 C C . THR A 1 114 ? 12.941 5.637 -15.574 1.00 85.31 114 THR A C 1
ATOM 850 O O . THR A 1 114 ? 13.298 5.279 -16.696 1.00 85.31 114 THR A O 1
ATOM 853 N N . GLY A 1 115 ? 13.218 6.853 -15.091 1.00 81.62 115 GLY A N 1
ATOM 854 C CA . GLY A 1 115 ? 13.928 7.876 -15.855 1.00 81.62 115 GLY A CA 1
ATOM 855 C C . GLY A 1 115 ? 15.318 7.410 -16.284 1.00 81.62 115 GLY A C 1
ATOM 856 O O . GLY A 1 115 ? 15.648 7.465 -17.470 1.00 81.62 115 GLY A O 1
ATOM 857 N N . LEU A 1 116 ? 16.103 6.864 -15.350 1.00 84.44 116 LEU A N 1
ATOM 858 C CA . LEU A 1 116 ? 17.436 6.329 -15.647 1.00 84.44 116 LEU A CA 1
ATOM 859 C C . LEU A 1 116 ? 17.387 5.166 -16.644 1.00 84.44 116 LEU A C 1
ATOM 861 O O . LEU A 1 116 ? 18.202 5.113 -17.568 1.00 84.44 116 LEU A O 1
ATOM 865 N N . ARG A 1 117 ? 16.414 4.258 -16.506 1.00 85.31 117 ARG A N 1
ATOM 866 C CA . ARG A 1 117 ? 16.234 3.129 -17.433 1.00 85.31 117 ARG A CA 1
ATOM 867 C C . ARG A 1 117 ? 15.854 3.595 -18.835 1.00 85.31 117 ARG A C 1
ATOM 869 O O . ARG A 1 117 ? 16.447 3.138 -19.809 1.00 85.31 117 ARG A O 1
ATOM 876 N N . LEU A 1 118 ? 14.912 4.526 -18.962 1.00 81.12 118 LEU A N 1
ATOM 877 C CA . LEU A 1 118 ? 14.507 5.060 -20.264 1.00 81.12 118 LEU A CA 1
ATOM 878 C C . LEU A 1 118 ? 15.660 5.799 -20.955 1.00 81.12 118 LEU A C 1
ATOM 880 O O . LEU A 1 118 ? 15.903 5.564 -22.139 1.00 81.12 118 LEU A O 1
ATOM 884 N N . ILE A 1 119 ? 16.415 6.622 -20.219 1.00 83.19 119 ILE A N 1
ATOM 885 C CA . ILE A 1 119 ? 17.610 7.302 -20.743 1.00 83.19 119 ILE A CA 1
ATOM 886 C C . ILE A 1 119 ? 18.659 6.276 -21.186 1.00 83.19 119 ILE A C 1
ATOM 888 O O . ILE A 1 119 ? 19.188 6.378 -22.294 1.00 83.19 119 ILE A O 1
ATOM 892 N N . GLY A 1 120 ? 18.928 5.259 -20.362 1.00 83.31 120 GLY A N 1
ATOM 893 C CA . GLY A 1 120 ? 19.859 4.182 -20.697 1.00 83.31 120 GLY A CA 1
ATOM 894 C C . GLY A 1 120 ? 19.444 3.410 -21.953 1.00 83.31 120 GLY A C 1
ATOM 895 O O . GLY A 1 120 ? 20.271 3.170 -22.830 1.00 83.31 120 GLY A O 1
ATOM 896 N N . SER A 1 121 ? 18.157 3.087 -22.095 1.00 79.75 121 SER A N 1
ATOM 897 C CA . SER A 1 121 ? 17.621 2.426 -23.291 1.00 79.75 121 SER A CA 1
ATOM 898 C C . SER A 1 121 ? 17.737 3.293 -24.545 1.00 79.75 121 SER A C 1
ATOM 900 O O . SER A 1 121 ? 18.171 2.813 -25.597 1.00 79.75 121 SER A O 1
ATOM 902 N N . ALA A 1 122 ? 17.415 4.586 -24.437 1.00 79.94 122 ALA A N 1
ATOM 903 C CA . ALA A 1 122 ? 17.576 5.528 -25.538 1.00 79.94 122 ALA A CA 1
ATOM 904 C C . ALA A 1 122 ? 19.047 5.627 -25.968 1.00 79.94 122 ALA A C 1
ATOM 906 O O . ALA A 1 122 ? 19.341 5.551 -27.160 1.00 79.94 122 ALA A O 1
ATOM 907 N N . ALA A 1 123 ? 19.978 5.715 -25.012 1.00 82.38 123 ALA A N 1
ATOM 908 C CA . ALA A 1 123 ? 21.412 5.746 -25.283 1.00 82.38 123 ALA A CA 1
ATOM 909 C C . ALA A 1 123 ? 21.910 4.454 -25.955 1.00 82.38 123 ALA A C 1
ATOM 911 O O . ALA A 1 123 ? 22.657 4.529 -26.929 1.00 82.38 123 ALA A O 1
ATOM 912 N N . LEU A 1 124 ? 21.462 3.279 -25.497 1.00 81.62 124 LEU A N 1
ATOM 913 C CA . LEU A 1 124 ? 21.798 1.989 -26.113 1.00 81.62 124 LEU A CA 1
ATOM 914 C C . LEU A 1 124 ? 21.261 1.880 -27.542 1.00 81.62 124 LEU A C 1
ATOM 916 O O . LEU A 1 124 ? 21.980 1.452 -28.445 1.00 81.62 124 LEU A O 1
ATOM 920 N N . THR A 1 125 ? 20.018 2.306 -27.762 1.00 77.44 125 THR A N 1
ATOM 921 C CA . THR A 1 125 ? 19.377 2.282 -29.082 1.00 77.44 125 THR A CA 1
ATOM 922 C C . THR A 1 125 ? 20.093 3.221 -30.052 1.00 77.44 125 THR A C 1
ATOM 924 O O . THR A 1 125 ? 20.461 2.813 -31.154 1.00 77.44 125 THR A O 1
ATOM 927 N N . LEU A 1 126 ? 20.358 4.463 -29.629 1.00 78.00 126 LEU A N 1
ATOM 928 C CA . LEU A 1 126 ? 21.080 5.452 -30.432 1.00 78.00 126 LEU A CA 1
ATOM 929 C C . LEU A 1 126 ? 22.523 5.020 -30.702 1.00 78.00 126 LEU A C 1
ATOM 931 O O . LEU A 1 126 ? 22.977 5.112 -31.839 1.00 78.00 126 LEU A O 1
ATOM 935 N N . GLY A 1 127 ? 23.231 4.501 -29.697 1.00 77.69 127 GLY A N 1
ATOM 936 C CA . GLY A 1 127 ? 24.588 3.979 -29.859 1.00 77.69 127 GLY A CA 1
ATOM 937 C C . GLY A 1 127 ? 24.644 2.828 -30.862 1.00 77.69 127 GLY A C 1
ATOM 938 O O . GLY A 1 127 ? 25.485 2.832 -31.757 1.00 77.69 127 GLY A O 1
ATOM 939 N N . SER A 1 128 ? 23.695 1.894 -30.783 1.00 75.81 128 SER A N 1
ATOM 940 C CA . SER A 1 128 ? 23.596 0.763 -31.718 1.00 75.81 128 SER A CA 1
ATOM 941 C C . SER A 1 128 ? 23.299 1.224 -33.145 1.00 75.81 128 SER A C 1
ATOM 943 O O . SER A 1 128 ? 23.878 0.704 -34.101 1.00 75.81 128 SER A O 1
ATOM 945 N N . LEU A 1 129 ? 22.444 2.240 -33.300 1.00 75.62 129 LEU A N 1
ATOM 946 C CA . LEU A 1 129 ? 22.154 2.853 -34.594 1.00 75.62 129 LEU A CA 1
ATOM 947 C C . LEU A 1 129 ? 23.390 3.550 -35.177 1.00 75.62 129 LEU A C 1
ATOM 949 O O . LEU A 1 129 ? 23.713 3.329 -36.340 1.00 75.62 129 LEU A O 1
ATOM 953 N N . VAL A 1 130 ? 24.106 4.349 -34.379 1.00 79.88 130 VAL A N 1
ATOM 954 C CA . VAL A 1 130 ? 25.335 5.038 -34.809 1.00 79.88 130 VAL A CA 1
ATOM 955 C C . VAL A 1 130 ? 26.412 4.037 -35.209 1.00 79.88 130 VAL A C 1
ATOM 957 O O . VAL A 1 130 ? 27.045 4.228 -36.243 1.00 79.88 130 VAL A O 1
ATOM 960 N N . VAL A 1 131 ? 26.595 2.954 -34.447 1.00 76.12 131 VAL A N 1
ATOM 961 C CA . VAL A 1 131 ? 27.532 1.883 -34.812 1.00 76.12 131 VAL A CA 1
ATOM 962 C C . VAL A 1 131 ? 27.118 1.247 -36.133 1.00 76.12 131 VAL A C 1
ATOM 964 O O . VAL A 1 131 ? 27.956 1.144 -37.016 1.00 76.12 131 VAL A O 1
ATOM 967 N N . THR A 1 132 ? 25.840 0.905 -36.313 1.00 73.44 132 THR A N 1
ATOM 968 C CA . THR A 1 132 ? 25.340 0.294 -37.559 1.00 73.44 132 THR A CA 1
ATOM 969 C C . THR A 1 132 ? 25.518 1.221 -38.770 1.00 73.44 132 THR A C 1
ATOM 971 O O . THR A 1 132 ? 25.934 0.784 -39.840 1.00 73.44 132 THR A O 1
ATOM 974 N N . LEU A 1 133 ? 25.250 2.521 -38.611 1.00 76.75 133 LEU A N 1
ATOM 975 C CA . LEU A 1 133 ? 25.458 3.514 -39.668 1.00 76.75 133 LEU A CA 1
ATOM 976 C C . LEU A 1 133 ? 26.952 3.745 -39.948 1.00 76.75 133 LEU A C 1
ATOM 978 O O . LEU A 1 133 ? 27.350 3.847 -41.105 1.00 76.75 133 LEU A O 1
ATOM 982 N N . GLY A 1 134 ? 27.796 3.780 -38.917 1.00 75.62 134 GLY A N 1
ATOM 983 C CA . GLY A 1 134 ? 29.245 3.929 -39.062 1.00 75.62 134 GLY A CA 1
ATOM 984 C C . GLY A 1 134 ? 29.913 2.707 -39.695 1.00 75.62 134 GLY A C 1
ATOM 985 O O . GLY A 1 134 ? 30.828 2.859 -40.500 1.00 75.62 134 GLY A O 1
ATOM 986 N N . THR A 1 135 ? 29.433 1.500 -39.391 1.00 69.25 135 THR A N 1
ATOM 987 C CA . THR A 1 135 ? 29.930 0.258 -39.996 1.00 69.25 135 THR A CA 1
ATOM 988 C C . THR A 1 135 ? 29.384 0.031 -41.400 1.00 69.25 135 THR A C 1
ATOM 990 O O . THR A 1 135 ? 30.060 -0.621 -42.182 1.00 69.25 135 THR A O 1
ATOM 993 N N . SER A 1 136 ? 28.251 0.636 -41.779 1.00 62.69 136 SER A N 1
ATOM 994 C CA . SER A 1 136 ? 27.778 0.643 -43.176 1.00 62.69 136 SER A CA 1
ATOM 995 C C . SER A 1 136 ? 28.683 1.432 -44.140 1.00 62.69 136 SER A C 1
ATOM 997 O O . SER A 1 136 ? 28.583 1.273 -45.354 1.00 62.69 136 SER A O 1
ATOM 999 N N . LEU A 1 137 ? 29.593 2.258 -43.605 1.00 64.62 137 LEU A N 1
ATOM 1000 C CA . LEU A 1 137 ? 30.657 2.936 -44.357 1.00 64.62 137 LEU A CA 1
ATOM 1001 C C . LEU A 1 137 ? 31.960 2.114 -44.422 1.00 64.62 137 LEU A C 1
ATOM 1003 O O . LEU A 1 137 ? 32.911 2.526 -45.088 1.00 64.62 137 LEU A O 1
ATOM 1007 N N . LEU A 1 138 ? 32.015 0.965 -43.740 1.00 59.09 138 LEU A N 1
ATOM 1008 C CA . LEU A 1 138 ? 33.108 -0.007 -43.786 1.00 59.09 138 LEU A CA 1
ATOM 1009 C C . LEU A 1 138 ? 32.652 -1.251 -44.581 1.00 59.09 138 LEU A C 1
ATOM 1011 O O . LEU A 1 138 ? 31.471 -1.586 -44.575 1.00 59.09 138 LEU A O 1
ATOM 1015 N N . PRO A 1 139 ? 33.555 -1.936 -45.301 1.00 54.09 139 PRO A N 1
ATOM 1016 C CA . PRO A 1 139 ? 33.165 -2.999 -46.229 1.00 54.09 139 PRO A CA 1
ATOM 1017 C C . PRO A 1 139 ? 32.554 -4.243 -45.541 1.00 54.09 139 PRO A C 1
ATOM 1019 O O . PRO A 1 139 ? 33.157 -4.821 -44.640 1.00 54.09 139 PRO A O 1
ATOM 1022 N N . ASP A 1 140 ? 31.362 -4.631 -46.020 1.00 58.84 140 ASP A N 1
ATOM 1023 C CA . ASP A 1 140 ? 30.633 -5.923 -46.039 1.00 58.84 140 ASP A CA 1
ATOM 1024 C C . ASP A 1 140 ? 30.578 -6.872 -44.819 1.00 58.84 140 ASP A C 1
ATOM 1026 O O . ASP A 1 140 ? 29.979 -7.941 -44.926 1.00 58.84 140 ASP A O 1
ATOM 1030 N N . GLN A 1 141 ? 31.099 -6.515 -43.643 1.00 57.44 141 GLN A N 1
ATOM 1031 C CA . GLN A 1 141 ? 30.998 -7.366 -42.435 1.00 57.44 141 GLN A CA 1
ATOM 1032 C C . GLN A 1 141 ? 30.396 -6.661 -41.214 1.00 57.44 141 GLN A C 1
ATOM 1034 O O . GLN A 1 141 ? 30.683 -6.999 -40.066 1.00 57.44 141 GLN A O 1
ATOM 1039 N N . ALA A 1 142 ? 29.530 -5.674 -41.438 1.00 56.00 142 ALA A N 1
ATOM 1040 C CA . ALA A 1 142 ? 28.665 -5.158 -40.385 1.00 56.00 142 ALA A CA 1
ATOM 1041 C C . ALA A 1 142 ? 27.538 -6.169 -40.105 1.00 56.00 142 ALA A C 1
ATOM 1043 O O . ALA A 1 142 ? 26.413 -6.024 -40.581 1.00 56.00 142 ALA A O 1
ATOM 1044 N N . ASP A 1 143 ? 27.871 -7.227 -39.367 1.00 65.25 143 ASP A N 1
ATOM 1045 C CA . ASP A 1 143 ? 26.963 -8.318 -39.032 1.00 65.25 143 ASP A CA 1
ATOM 1046 C C . ASP A 1 143 ? 25.706 -7.792 -38.325 1.00 65.25 143 ASP A C 1
ATOM 1048 O O . ASP A 1 143 ? 25.783 -7.118 -37.291 1.00 65.25 143 ASP A O 1
ATOM 1052 N N . GLY A 1 144 ? 24.524 -8.177 -38.820 1.00 68.75 144 GLY A N 1
ATOM 1053 C CA . GLY A 1 144 ? 23.225 -7.869 -38.199 1.00 68.75 144 GLY A CA 1
ATOM 1054 C C . GLY A 1 144 ? 23.112 -8.278 -36.719 1.00 68.75 144 GLY A C 1
ATOM 1055 O O . GLY A 1 144 ? 22.197 -7.838 -36.023 1.00 68.75 144 GLY A O 1
ATOM 1056 N N . GLY A 1 145 ? 24.073 -9.056 -36.209 1.00 75.31 145 GLY A N 1
ATOM 1057 C CA . GLY A 1 145 ? 24.242 -9.363 -34.794 1.00 75.31 145 GLY A CA 1
ATOM 1058 C C . GLY A 1 145 ? 24.459 -8.138 -33.898 1.00 75.31 145 GLY A C 1
ATOM 1059 O O . GLY A 1 145 ? 23.941 -8.135 -32.785 1.00 75.31 145 GLY A O 1
ATOM 1060 N N . VAL A 1 146 ? 25.142 -7.078 -34.355 1.00 75.38 146 VAL A N 1
ATOM 1061 C CA . VAL A 1 146 ? 25.378 -5.878 -33.520 1.00 75.38 146 VAL A CA 1
ATOM 1062 C C . VAL A 1 146 ? 24.078 -5.113 -33.274 1.00 75.38 146 VAL A C 1
ATOM 1064 O O . VAL A 1 146 ? 23.774 -4.750 -32.137 1.00 75.38 146 VAL A O 1
ATOM 1067 N N . LEU A 1 147 ? 23.268 -4.927 -34.320 1.00 73.00 147 LEU A N 1
ATOM 1068 C CA . LEU A 1 147 ? 21.961 -4.283 -34.203 1.00 73.00 147 LEU A CA 1
ATOM 1069 C C . LEU A 1 147 ? 20.997 -5.128 -33.357 1.00 73.00 147 LEU A C 1
ATOM 1071 O O . LEU A 1 147 ? 20.308 -4.591 -32.491 1.00 73.00 147 LEU A O 1
ATOM 1075 N N . ALA A 1 148 ? 20.975 -6.447 -33.570 1.00 76.25 148 ALA A N 1
ATOM 1076 C CA . ALA A 1 148 ? 20.140 -7.360 -32.794 1.00 76.25 148 ALA A CA 1
ATOM 1077 C C . ALA A 1 148 ? 20.524 -7.376 -31.304 1.00 76.25 148 ALA A C 1
ATOM 1079 O O . ALA A 1 148 ? 19.644 -7.313 -30.446 1.00 76.25 148 ALA A O 1
ATOM 1080 N N . ALA A 1 149 ? 21.823 -7.401 -30.985 1.00 78.12 149 ALA A N 1
ATOM 1081 C CA . ALA A 1 149 ? 22.314 -7.332 -29.610 1.00 78.12 149 ALA A CA 1
ATOM 1082 C C . ALA A 1 149 ? 21.974 -5.987 -28.951 1.00 78.12 149 ALA A C 1
ATOM 1084 O O . ALA A 1 149 ? 21.519 -5.957 -27.808 1.00 78.12 149 ALA A O 1
ATOM 1085 N N . GLY A 1 150 ? 22.126 -4.885 -29.689 1.00 76.81 150 GLY A N 1
ATOM 1086 C CA . GLY A 1 150 ? 21.739 -3.549 -29.246 1.00 76.81 150 GLY A CA 1
ATOM 1087 C C . GLY A 1 150 ? 20.251 -3.430 -28.918 1.00 76.81 150 GLY A C 1
ATOM 1088 O O . GLY A 1 150 ? 19.881 -2.926 -27.857 1.00 76.81 150 GLY A O 1
ATOM 1089 N N . LEU A 1 151 ? 19.391 -3.961 -29.792 1.00 76.38 151 LEU A N 1
ATOM 1090 C CA . LEU A 1 151 ? 17.945 -3.990 -29.578 1.00 76.38 151 LEU A CA 1
ATOM 1091 C C . LEU A 1 151 ? 17.565 -4.878 -28.387 1.00 76.38 151 LEU A C 1
ATOM 1093 O O . LEU A 1 151 ? 16.756 -4.470 -27.558 1.00 76.38 151 LEU A O 1
ATOM 1097 N N . ALA A 1 152 ? 18.164 -6.065 -28.265 1.00 80.44 152 ALA A N 1
ATOM 1098 C CA . ALA A 1 152 ? 17.926 -6.957 -27.133 1.00 80.44 152 ALA A CA 1
ATOM 1099 C C . ALA A 1 152 ? 18.325 -6.300 -25.801 1.00 80.44 152 ALA A C 1
ATOM 1101 O O . ALA A 1 152 ? 17.579 -6.386 -24.825 1.00 80.44 152 ALA A O 1
ATOM 1102 N N . ALA A 1 153 ? 19.455 -5.585 -25.771 1.00 81.69 153 ALA A N 1
ATOM 1103 C CA . ALA A 1 153 ? 19.880 -4.818 -24.605 1.00 81.69 153 ALA A CA 1
ATOM 1104 C C . ALA A 1 153 ? 18.891 -3.687 -24.276 1.00 81.69 153 ALA A C 1
ATOM 1106 O O . ALA A 1 153 ? 18.489 -3.547 -23.123 1.00 81.69 153 ALA A O 1
ATOM 1107 N N . ALA A 1 154 ? 18.431 -2.924 -25.274 1.00 77.94 154 ALA A N 1
ATOM 1108 C CA . ALA A 1 154 ? 17.433 -1.873 -25.073 1.00 77.94 154 ALA A CA 1
ATOM 1109 C C . ALA A 1 154 ? 16.102 -2.428 -24.526 1.00 77.94 154 ALA A C 1
ATOM 1111 O O . ALA A 1 154 ? 15.541 -1.877 -23.575 1.00 77.94 154 ALA A O 1
ATOM 1112 N N . VAL A 1 155 ? 15.629 -3.560 -25.064 1.00 82.38 155 VAL A N 1
ATOM 1113 C CA . VAL A 1 155 ? 14.434 -4.259 -24.565 1.00 82.38 155 VAL A CA 1
ATOM 1114 C C . VAL A 1 155 ? 14.633 -4.713 -23.122 1.00 82.38 155 VAL A C 1
ATOM 1116 O O . VAL A 1 155 ? 13.753 -4.480 -22.301 1.00 82.38 155 VAL A O 1
ATOM 1119 N N . ALA A 1 156 ? 15.783 -5.297 -22.776 1.00 84.12 156 ALA A N 1
ATOM 1120 C CA . ALA A 1 156 ? 16.064 -5.735 -21.409 1.00 84.12 156 ALA A CA 1
ATOM 1121 C C . ALA A 1 156 ? 16.043 -4.574 -20.395 1.00 84.12 156 ALA A C 1
ATOM 1123 O O . ALA A 1 156 ? 15.611 -4.760 -19.258 1.00 84.12 156 ALA A O 1
ATOM 1124 N N . VAL A 1 157 ? 16.453 -3.367 -20.802 1.00 82.12 157 VAL A N 1
ATOM 1125 C CA . VAL A 1 157 ? 16.405 -2.174 -19.940 1.00 82.12 157 VAL A CA 1
ATOM 1126 C C . VAL A 1 157 ? 14.973 -1.652 -19.751 1.00 82.12 157 VAL A C 1
ATOM 1128 O O . VAL A 1 157 ? 14.628 -1.215 -18.651 1.00 82.12 157 VAL A O 1
ATOM 1131 N N . VAL A 1 158 ? 14.134 -1.712 -20.792 1.00 82.31 158 VAL A N 1
ATOM 1132 C CA . VAL A 1 158 ? 12.752 -1.182 -20.779 1.00 82.31 158 VAL A CA 1
ATOM 1133 C C . VAL A 1 158 ? 11.732 -2.191 -20.253 1.00 82.31 158 VAL A C 1
ATOM 1135 O O . VAL A 1 158 ? 10.702 -1.787 -19.716 1.00 82.31 158 VAL A O 1
ATOM 1138 N N . ALA A 1 159 ? 12.002 -3.492 -20.365 1.00 86.50 159 ALA A N 1
ATOM 1139 C CA . ALA A 1 159 ? 11.065 -4.546 -19.985 1.00 86.50 159 ALA A CA 1
ATOM 1140 C C . ALA A 1 159 ? 10.509 -4.393 -18.555 1.00 86.50 159 ALA A C 1
ATOM 1142 O O . ALA A 1 159 ? 9.296 -4.520 -18.408 1.00 86.50 159 ALA A O 1
ATOM 1143 N N . PRO A 1 160 ? 11.298 -4.028 -17.523 1.00 85.56 160 PRO A N 1
ATOM 1144 C CA . PRO A 1 160 ? 10.763 -3.797 -16.177 1.00 85.56 160 PRO A CA 1
ATOM 1145 C C . PRO A 1 160 ? 9.782 -2.619 -16.067 1.00 85.56 160 PRO A C 1
ATOM 1147 O O . PRO A 1 160 ? 8.964 -2.594 -15.161 1.00 85.56 160 PRO A O 1
ATOM 1150 N N . VAL A 1 161 ? 9.845 -1.642 -16.977 1.00 84.81 161 VAL A N 1
ATOM 1151 C CA . VAL A 1 161 ? 8.931 -0.484 -17.002 1.00 84.81 161 VAL A CA 1
ATOM 1152 C C . VAL A 1 161 ? 7.614 -0.845 -17.692 1.00 84.81 161 VAL A C 1
ATOM 1154 O O . VAL A 1 161 ? 6.546 -0.412 -17.278 1.00 84.81 161 VAL A O 1
ATOM 1157 N N . VAL A 1 162 ? 7.681 -1.644 -18.760 1.00 82.94 162 VAL A N 1
ATOM 1158 C CA . VAL A 1 162 ? 6.497 -2.039 -19.544 1.00 82.94 162 VAL A CA 1
ATOM 1159 C C . VAL A 1 162 ? 5.802 -3.270 -18.949 1.00 82.94 162 VAL A C 1
ATOM 1161 O O . VAL A 1 162 ? 4.600 -3.447 -19.132 1.00 82.94 162 VAL A O 1
ATOM 1164 N N . GLY A 1 163 ? 6.538 -4.102 -18.210 1.00 86.31 163 GLY A N 1
ATOM 1165 C CA . GLY A 1 163 ? 6.057 -5.330 -17.575 1.00 86.31 163 GLY A CA 1
ATOM 1166 C C . GLY A 1 163 ? 4.766 -5.150 -16.769 1.00 86.31 163 GLY A C 1
ATOM 1167 O O . GLY A 1 163 ? 3.791 -5.831 -17.093 1.00 86.31 163 GLY A O 1
ATOM 1168 N N . PRO A 1 164 ? 4.702 -4.199 -15.816 1.00 83.81 164 PRO A N 1
ATOM 1169 C CA . PRO A 1 164 ? 3.493 -3.942 -15.034 1.00 83.81 164 PRO A CA 1
ATOM 1170 C C . PRO A 1 164 ? 2.254 -3.650 -15.891 1.00 83.81 164 PRO A C 1
ATOM 1172 O O . PRO A 1 164 ? 1.173 -4.153 -15.608 1.00 83.81 164 PRO A O 1
ATOM 1175 N N . PHE A 1 165 ? 2.392 -2.906 -16.995 1.00 80.62 165 PHE A N 1
ATOM 1176 C CA . PHE A 1 165 ? 1.266 -2.637 -17.899 1.00 80.62 165 PHE A CA 1
ATOM 1177 C C . PHE A 1 165 ? 0.768 -3.892 -18.614 1.00 80.62 165 PHE A C 1
ATOM 1179 O O . PHE A 1 165 ? -0.437 -4.066 -18.794 1.00 80.62 165 PHE A O 1
ATOM 1186 N N . ILE A 1 166 ? 1.687 -4.768 -19.028 1.00 85.94 166 ILE A N 1
ATOM 1187 C CA . ILE A 1 166 ? 1.333 -6.048 -19.648 1.00 85.94 166 ILE A CA 1
ATOM 1188 C C . ILE A 1 166 ? 0.599 -6.924 -18.634 1.00 85.94 166 ILE A C 1
ATOM 1190 O O . ILE A 1 166 ? -0.376 -7.580 -18.993 1.00 85.94 166 ILE A O 1
ATOM 1194 N N . GLU A 1 167 ? 1.040 -6.935 -17.378 1.00 83.88 167 GLU A N 1
ATOM 1195 C CA . GLU A 1 167 ? 0.385 -7.696 -16.316 1.00 83.88 167 GLU A CA 1
ATOM 1196 C C . GLU A 1 167 ? -1.017 -7.166 -16.010 1.00 83.88 167 GLU A C 1
ATOM 1198 O O . GLU A 1 167 ? -1.966 -7.946 -16.025 1.00 83.88 167 GLU A O 1
ATOM 1203 N N . VAL A 1 168 ? -1.177 -5.848 -15.853 1.00 79.12 168 VAL A N 1
ATOM 1204 C CA . VAL A 1 168 ? -2.492 -5.217 -15.661 1.00 79.12 168 VAL A CA 1
ATOM 1205 C C . VAL A 1 168 ? -3.420 -5.508 -16.842 1.00 79.12 168 VAL A C 1
ATOM 1207 O O . VAL A 1 168 ? -4.583 -5.843 -16.637 1.00 79.12 168 VAL A O 1
ATOM 1210 N N . SER A 1 169 ? -2.915 -5.446 -18.079 1.00 81.62 169 SER A N 1
ATOM 1211 C CA . SER A 1 169 ? -3.698 -5.808 -19.267 1.00 81.62 169 SER A CA 1
ATOM 1212 C C . SER A 1 169 ? -4.124 -7.274 -19.240 1.00 81.62 169 SER A C 1
ATOM 1214 O O . SER A 1 169 ? -5.276 -7.573 -19.526 1.00 81.62 169 SER A O 1
ATOM 1216 N N . ARG A 1 170 ? -3.219 -8.191 -18.875 1.00 86.19 170 ARG A N 1
ATOM 1217 C CA . ARG A 1 170 ? -3.539 -9.621 -18.764 1.00 86.19 170 ARG A CA 1
ATOM 1218 C C . ARG A 1 170 ? -4.583 -9.879 -17.692 1.00 86.19 170 ARG A C 1
ATOM 1220 O O . ARG A 1 170 ? -5.474 -10.683 -17.924 1.00 86.19 170 ARG A O 1
ATOM 1227 N N . PHE A 1 171 ? -4.466 -9.218 -16.545 1.00 81.50 171 PHE A N 1
ATOM 1228 C CA . PHE A 1 171 ? -5.428 -9.333 -15.456 1.00 81.50 171 PHE A CA 1
ATOM 1229 C C . PHE A 1 171 ? -6.803 -8.785 -15.861 1.00 81.50 171 PHE A C 1
ATOM 1231 O O . PHE A 1 171 ? -7.817 -9.402 -15.561 1.00 81.50 171 PHE A O 1
ATOM 1238 N N . ALA A 1 172 ? -6.852 -7.679 -16.612 1.00 80.62 172 ALA A N 1
ATOM 1239 C CA . ALA A 1 172 ? -8.101 -7.108 -17.122 1.00 80.62 172 ALA A CA 1
ATOM 1240 C C . ALA A 1 172 ? -8.839 -8.023 -18.119 1.00 80.62 172 ALA A C 1
ATOM 1242 O O . ALA A 1 172 ? -10.061 -7.931 -18.234 1.00 80.62 172 ALA A O 1
ATOM 1243 N N . ASP A 1 173 ? -8.113 -8.904 -18.813 1.00 87.94 173 ASP A N 1
ATOM 1244 C CA . ASP A 1 173 ? -8.677 -9.881 -19.751 1.00 87.94 173 ASP A CA 1
ATOM 1245 C C . ASP A 1 173 ? -9.117 -11.197 -19.071 1.00 87.94 173 ASP A C 1
ATOM 1247 O O . ASP A 1 173 ? -9.689 -12.071 -19.731 1.00 87.94 173 ASP A O 1
ATOM 1251 N N . MET A 1 174 ? -8.855 -11.371 -17.768 1.00 88.94 174 MET A N 1
ATOM 1252 C CA . MET A 1 174 ? -9.260 -12.564 -17.019 1.00 88.94 174 MET A CA 1
ATOM 1253 C C . MET A 1 174 ? -10.767 -12.571 -16.742 1.00 88.94 174 MET A C 1
ATOM 1255 O O . MET A 1 174 ? -11.387 -11.542 -16.475 1.00 88.94 174 MET A O 1
ATOM 1259 N N . ASN A 1 175 ? -11.368 -13.760 -16.775 1.00 90.19 175 ASN A N 1
ATOM 1260 C CA . ASN A 1 175 ? -12.726 -13.958 -16.273 1.00 90.19 175 ASN A CA 1
ATOM 1261 C C . ASN A 1 175 ? -12.749 -14.076 -14.735 1.00 90.19 175 ASN A C 1
ATOM 1263 O O . ASN A 1 175 ? -11.706 -14.154 -14.095 1.00 90.19 175 ASN A O 1
ATOM 1267 N N . GLU A 1 176 ? -13.947 -14.103 -14.147 1.00 83.31 176 GLU A N 1
ATOM 1268 C CA . GLU A 1 176 ? -14.151 -14.169 -12.691 1.00 83.31 176 GLU A CA 1
ATOM 1269 C C . GLU A 1 176 ? -13.401 -15.339 -12.033 1.00 83.31 176 GLU A C 1
ATOM 1271 O O . GLU A 1 176 ? -12.611 -15.109 -11.124 1.00 83.31 176 GLU A O 1
ATOM 1276 N N . ASP A 1 177 ? -13.549 -16.566 -12.543 1.00 86.69 177 ASP A N 1
ATOM 1277 C CA . ASP A 1 177 ? -12.878 -17.750 -11.981 1.00 86.69 177 ASP A CA 1
ATOM 1278 C C . ASP A 1 177 ? -11.344 -17.634 -12.043 1.00 86.69 177 ASP A C 1
ATOM 1280 O O . ASP A 1 177 ? -10.635 -18.065 -11.134 1.00 86.69 177 ASP A O 1
ATOM 1284 N N . GLN A 1 178 ? -10.817 -17.036 -13.116 1.00 86.75 178 GLN A N 1
ATOM 1285 C CA . GLN A 1 178 ? -9.384 -16.790 -13.277 1.00 86.75 178 GLN A CA 1
ATOM 1286 C C . GLN A 1 178 ? -8.873 -15.717 -12.318 1.00 86.75 178 GLN A C 1
ATOM 1288 O O . GLN A 1 178 ? -7.774 -15.866 -11.789 1.00 86.75 178 GLN A O 1
ATOM 1293 N N . ILE A 1 179 ? -9.654 -14.657 -12.094 1.00 78.94 179 ILE A N 1
ATOM 1294 C CA . ILE A 1 179 ? -9.332 -13.616 -11.115 1.00 78.94 179 ILE A CA 1
ATOM 1295 C C . ILE A 1 179 ? -9.269 -14.242 -9.724 1.00 78.94 179 ILE A C 1
ATOM 1297 O O . ILE A 1 179 ? -8.259 -14.076 -9.046 1.00 78.94 179 ILE A O 1
ATOM 1301 N N . GLU A 1 180 ? -10.279 -15.026 -9.342 1.00 77.56 180 GLU A N 1
ATOM 1302 C CA . GLU A 1 180 ? -10.310 -15.739 -8.061 1.00 77.56 180 GLU A CA 1
ATOM 1303 C C . GLU A 1 180 ? -9.092 -16.634 -7.873 1.00 77.56 180 GLU A C 1
ATOM 1305 O O . GLU A 1 180 ? -8.419 -16.601 -6.843 1.00 77.56 180 GLU A O 1
ATOM 1310 N N . GLU A 1 181 ? -8.762 -17.417 -8.896 1.00 83.75 181 GLU A N 1
ATOM 1311 C CA . GLU A 1 181 ? -7.597 -18.283 -8.856 1.00 83.75 181 GLU A CA 1
ATOM 1312 C C . GLU A 1 181 ? -6.271 -17.494 -8.765 1.00 83.75 181 GLU A C 1
ATOM 1314 O O . GLU A 1 181 ? -5.314 -17.968 -8.132 1.00 83.75 181 GLU A O 1
ATOM 1319 N N . ALA A 1 182 ? -6.201 -16.319 -9.396 1.00 78.88 182 ALA A N 1
ATOM 1320 C CA . ALA A 1 182 ? -5.022 -15.457 -9.436 1.00 78.88 182 ALA A CA 1
ATOM 1321 C C . ALA A 1 182 ? -4.785 -14.705 -8.115 1.00 78.88 182 ALA A C 1
ATOM 1323 O O . ALA A 1 182 ? -3.631 -14.547 -7.710 1.00 78.88 182 ALA A O 1
ATOM 1324 N N . VAL A 1 183 ? -5.853 -14.284 -7.427 1.00 78.44 183 VAL A N 1
ATOM 1325 C CA . VAL A 1 183 ? -5.779 -13.577 -6.132 1.00 78.44 183 VAL A CA 1
ATOM 1326 C C . VAL A 1 183 ? -5.861 -14.514 -4.924 1.00 78.44 183 VAL A C 1
ATOM 1328 O O . VAL A 1 183 ? -5.713 -14.077 -3.780 1.00 78.44 183 VAL A O 1
ATOM 1331 N N . ALA A 1 184 ? -6.073 -15.813 -5.145 1.00 79.62 184 ALA A N 1
ATOM 1332 C CA . ALA A 1 184 ? -6.081 -16.796 -4.074 1.00 79.62 184 ALA A CA 1
ATOM 1333 C C . ALA A 1 184 ? -4.722 -16.843 -3.356 1.00 79.62 184 ALA A C 1
ATOM 1335 O O . ALA A 1 184 ? -3.679 -17.130 -3.948 1.00 79.62 184 ALA A O 1
ATOM 1336 N N . VAL A 1 185 ? -4.740 -16.641 -2.037 1.00 77.06 185 VAL A N 1
ATOM 1337 C CA . VAL A 1 185 ? -3.564 -16.820 -1.178 1.00 77.06 185 VAL A CA 1
ATOM 1338 C C . VAL A 1 185 ? -3.247 -18.315 -1.084 1.00 77.06 185 VAL A C 1
ATOM 1340 O O . VAL A 1 185 ? -3.922 -19.064 -0.380 1.00 77.06 185 VAL A O 1
ATOM 1343 N N . ARG A 1 186 ? -2.224 -18.766 -1.818 1.00 77.75 186 ARG A N 1
ATOM 1344 C CA . ARG A 1 186 ? -1.830 -20.191 -1.886 1.00 77.75 186 ARG A CA 1
ATOM 1345 C C . ARG A 1 186 ? -0.820 -20.603 -0.819 1.00 77.75 186 ARG A C 1
ATOM 1347 O O . ARG A 1 186 ? -0.596 -21.794 -0.615 1.00 77.75 186 ARG A O 1
ATOM 1354 N N . GLU A 1 187 ? -0.186 -19.636 -0.168 1.00 77.31 187 GLU A N 1
ATOM 1355 C CA . GLU A 1 187 ? 0.841 -19.882 0.837 1.00 77.31 187 GLU A CA 1
ATOM 1356 C C . GLU A 1 187 ? 0.333 -19.612 2.261 1.00 77.31 187 GLU A C 1
ATOM 1358 O O . GLU A 1 187 ? -0.386 -18.635 2.480 1.00 77.31 187 GLU A O 1
ATOM 1363 N N . PRO A 1 188 ? 0.703 -20.443 3.256 1.00 74.00 188 PRO A N 1
ATOM 1364 C CA . PRO A 1 188 ? 0.380 -20.159 4.646 1.00 74.00 188 PRO A CA 1
ATOM 1365 C C . PRO A 1 188 ? 1.066 -18.868 5.106 1.00 74.00 188 PRO A C 1
ATOM 1367 O O . PRO A 1 188 ? 2.270 -18.673 4.914 1.00 74.00 188 PRO A O 1
ATOM 1370 N N . LEU A 1 189 ? 0.301 -17.994 5.749 1.00 68.44 189 LEU A N 1
ATOM 1371 C CA . LEU A 1 189 ? 0.773 -16.687 6.213 1.00 68.44 189 LEU A CA 1
ATOM 1372 C C . LEU A 1 189 ? 1.782 -16.810 7.356 1.00 68.44 189 LEU A C 1
ATOM 1374 O O . LEU A 1 189 ? 2.712 -16.017 7.449 1.00 68.44 189 LEU A O 1
ATOM 1378 N N . ASP A 1 190 ? 1.606 -17.830 8.195 1.00 70.06 190 ASP A N 1
ATOM 1379 C CA . ASP A 1 190 ? 2.389 -18.114 9.398 1.00 70.06 190 ASP A CA 1
ATOM 1380 C C . ASP A 1 190 ? 3.684 -18.894 9.119 1.00 70.06 190 ASP A C 1
ATOM 1382 O O . ASP A 1 190 ? 4.526 -19.024 10.006 1.00 70.06 190 ASP A O 1
ATOM 1386 N N . ARG A 1 191 ? 3.855 -19.433 7.904 1.00 71.69 191 ARG A N 1
ATOM 1387 C CA . ARG A 1 191 ? 4.999 -20.295 7.534 1.00 71.69 191 ARG A CA 1
ATOM 1388 C C . ARG A 1 191 ? 5.805 -19.780 6.347 1.00 71.69 191 ARG A C 1
ATOM 1390 O O . ARG A 1 191 ? 6.708 -20.471 5.879 1.00 71.69 191 ARG A O 1
ATOM 1397 N N . GLY A 1 192 ? 5.464 -18.599 5.846 1.00 74.88 192 GLY A N 1
ATOM 1398 C CA . GLY A 1 192 ? 6.171 -17.956 4.749 1.00 74.88 192 GLY A CA 1
ATOM 1399 C C . GLY A 1 192 ? 7.457 -17.255 5.174 1.00 74.88 192 GLY A C 1
ATOM 1400 O O . GLY A 1 192 ? 7.692 -16.976 6.348 1.00 74.88 192 GLY A O 1
ATOM 1401 N N . ASP A 1 193 ? 8.274 -16.920 4.182 1.00 81.44 193 ASP A N 1
ATOM 1402 C CA . ASP A 1 193 ? 9.417 -16.029 4.351 1.00 81.44 193 ASP A CA 1
ATOM 1403 C C . ASP A 1 193 ? 8.915 -14.604 4.649 1.00 81.44 193 ASP A C 1
ATOM 1405 O O . ASP A 1 193 ? 8.494 -13.884 3.743 1.00 81.44 193 ASP A O 1
ATOM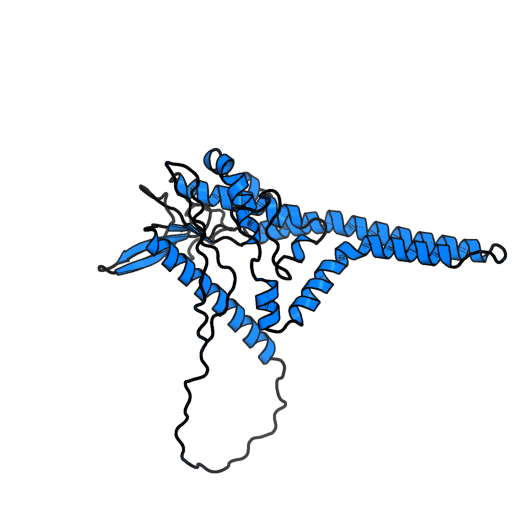 1409 N N . LEU A 1 194 ? 8.951 -14.197 5.924 1.00 80.31 194 LEU A N 1
ATOM 1410 C CA . LEU A 1 194 ? 8.510 -12.868 6.378 1.00 80.31 194 LEU A CA 1
ATOM 1411 C C . LEU A 1 194 ? 9.326 -11.713 5.768 1.00 80.31 194 LEU A C 1
ATOM 1413 O O . LEU A 1 194 ? 8.929 -10.555 5.885 1.00 80.31 194 LEU A O 1
ATOM 1417 N N . SER A 1 195 ? 10.463 -12.001 5.121 1.00 78.56 195 SER A N 1
ATOM 1418 C CA . SER A 1 195 ? 11.250 -10.983 4.418 1.00 78.56 195 SER A CA 1
ATOM 1419 C C . SER A 1 195 ? 10.652 -10.580 3.068 1.00 78.56 195 SER A C 1
ATOM 1421 O O . SER A 1 195 ? 11.067 -9.569 2.500 1.00 78.56 195 SER A O 1
ATOM 1423 N N . LYS A 1 196 ? 9.671 -11.335 2.555 1.00 79.69 196 LYS A N 1
ATOM 1424 C CA . LYS A 1 196 ? 9.044 -11.094 1.252 1.00 79.69 196 LYS A CA 1
ATOM 1425 C C . LYS A 1 196 ? 7.569 -10.739 1.418 1.00 79.69 196 LYS A C 1
ATOM 1427 O O . LYS A 1 196 ? 6.873 -11.424 2.172 1.00 79.69 196 LYS A O 1
ATOM 1432 N N . PRO A 1 197 ? 7.061 -9.726 0.694 1.00 79.75 197 PRO A N 1
ATOM 1433 C CA . PRO A 1 197 ? 5.633 -9.456 0.691 1.00 79.75 197 PRO A CA 1
ATOM 1434 C C . PRO A 1 197 ? 4.878 -10.634 0.083 1.00 79.75 197 PRO A C 1
ATOM 1436 O O . PRO A 1 197 ? 5.403 -11.376 -0.754 1.00 79.75 197 PRO A O 1
ATOM 1439 N N . LEU A 1 198 ? 3.635 -10.794 0.517 1.00 80.12 198 LEU A N 1
ATOM 1440 C CA . LEU A 1 198 ? 2.697 -11.700 -0.126 1.00 80.12 198 LEU A CA 1
ATOM 1441 C C . LEU A 1 198 ? 2.203 -11.019 -1.403 1.00 80.12 198 LEU A C 1
ATOM 1443 O O . LEU A 1 198 ? 1.430 -10.077 -1.322 1.00 80.12 198 LEU A O 1
ATOM 1447 N N . LYS A 1 199 ? 2.674 -11.462 -2.567 1.00 77.00 199 LYS A N 1
ATOM 1448 C CA . LYS A 1 199 ? 2.224 -10.890 -3.838 1.00 77.00 199 LYS A CA 1
ATOM 1449 C C . LYS A 1 199 ? 0.966 -11.593 -4.328 1.00 77.00 199 LYS A C 1
ATOM 1451 O O . LYS A 1 199 ? 0.987 -12.808 -4.534 1.00 77.00 199 LYS A O 1
ATOM 1456 N N . LEU A 1 200 ? -0.088 -10.826 -4.561 1.00 71.69 200 LEU A N 1
ATOM 1457 C CA . LEU A 1 200 ? -1.265 -11.235 -5.310 1.00 71.69 200 LEU A CA 1
ATOM 1458 C C . LEU A 1 200 ? -1.110 -10.803 -6.767 1.00 71.69 200 LEU A C 1
ATOM 1460 O O . LEU A 1 200 ? -0.773 -9.660 -7.071 1.00 71.69 200 LEU A O 1
ATOM 1464 N N . PHE A 1 201 ? -1.329 -11.741 -7.685 1.00 70.38 201 PHE A N 1
ATOM 1465 C CA . PHE A 1 201 ? -1.159 -11.484 -9.110 1.00 70.38 201 PHE A CA 1
ATOM 1466 C C . PHE A 1 201 ? -2.112 -10.370 -9.578 1.00 70.38 201 PHE A C 1
ATOM 1468 O O . PHE A 1 201 ? -3.281 -10.350 -9.188 1.00 70.38 201 PHE A O 1
ATOM 1475 N N . GLY A 1 202 ? -1.631 -9.452 -10.421 1.00 66.88 202 GLY A N 1
ATOM 1476 C CA . GLY A 1 202 ? -2.428 -8.340 -10.947 1.00 66.88 202 GLY A CA 1
ATOM 1477 C C . GLY A 1 202 ? -2.540 -7.131 -10.013 1.00 66.88 202 GLY A C 1
ATOM 1478 O O . GLY A 1 202 ? -2.120 -6.044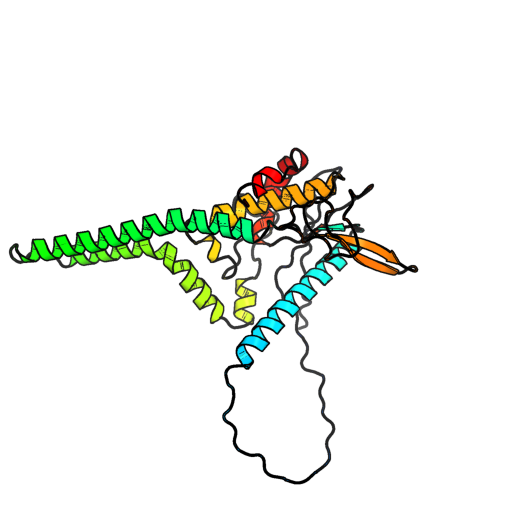 -10.408 1.00 66.88 202 GLY A O 1
ATOM 1479 N N . GLU A 1 203 ? -3.071 -7.295 -8.794 1.00 64.75 203 GLU A N 1
ATOM 1480 C CA . GLU A 1 203 ? -3.195 -6.191 -7.814 1.00 64.75 203 GLU A CA 1
ATOM 1481 C C . GLU A 1 203 ? -1.822 -5.592 -7.483 1.00 64.75 203 GLU A C 1
ATOM 1483 O O . GLU A 1 203 ? -1.639 -4.372 -7.483 1.00 64.75 203 GLU A O 1
ATOM 1488 N N . ASP A 1 204 ? -0.830 -6.466 -7.314 1.00 75.12 204 ASP A N 1
ATOM 1489 C CA . ASP A 1 204 ? 0.518 -6.090 -6.913 1.00 75.12 204 ASP A CA 1
ATOM 1490 C C . ASP A 1 204 ? 1.481 -5.901 -8.091 1.00 75.12 204 ASP A C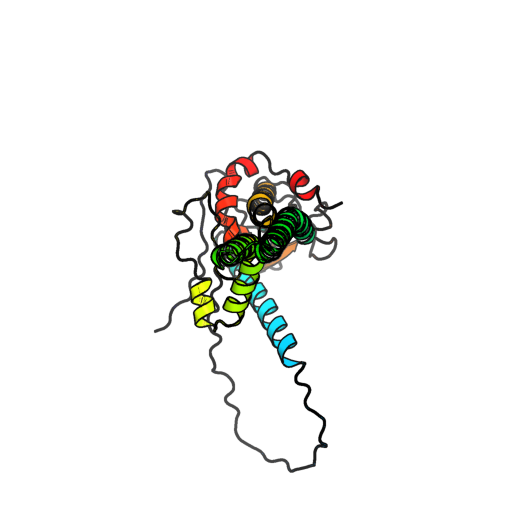 1
ATOM 1492 O O . ASP A 1 204 ? 2.683 -5.743 -7.878 1.00 75.12 204 ASP A O 1
ATOM 1496 N N . ALA A 1 205 ? 0.989 -5.848 -9.335 1.00 78.44 205 ALA A N 1
ATOM 1497 C CA . ALA A 1 205 ? 1.832 -5.596 -10.512 1.00 78.44 205 ALA A CA 1
ATOM 1498 C C . ALA A 1 205 ? 2.611 -4.270 -10.390 1.00 78.44 205 ALA A C 1
ATOM 1500 O O . ALA A 1 205 ? 3.722 -4.122 -10.903 1.00 78.44 205 ALA A O 1
ATOM 1501 N N . LEU A 1 206 ? 2.048 -3.299 -9.661 1.00 78.94 206 LEU A N 1
ATOM 1502 C CA . LEU A 1 206 ? 2.715 -2.037 -9.341 1.00 78.94 206 LEU A CA 1
ATOM 1503 C C . LEU A 1 206 ? 3.953 -2.223 -8.453 1.00 78.94 206 LEU A C 1
ATOM 1505 O O . LEU A 1 206 ? 4.871 -1.411 -8.543 1.00 78.94 206 LEU A O 1
ATOM 1509 N N . LEU A 1 207 ? 4.027 -3.285 -7.644 1.00 84.19 207 LEU A N 1
ATOM 1510 C CA . LEU A 1 207 ? 5.205 -3.592 -6.823 1.00 84.19 207 LEU A CA 1
ATOM 1511 C C . LEU A 1 207 ? 6.425 -3.961 -7.668 1.00 84.19 207 LEU A C 1
ATOM 1513 O O . LEU A 1 207 ? 7.554 -3.800 -7.207 1.00 84.19 207 LEU A O 1
ATOM 1517 N N . ASP A 1 208 ? 6.205 -4.470 -8.880 1.00 85.75 208 ASP A N 1
ATOM 1518 C CA . ASP A 1 208 ? 7.269 -4.826 -9.818 1.00 85.75 208 ASP A CA 1
ATOM 1519 C C . ASP A 1 208 ? 7.759 -3.642 -10.651 1.00 85.75 208 ASP A C 1
ATOM 1521 O O . ASP A 1 208 ? 8.762 -3.754 -11.363 1.00 85.75 208 ASP A O 1
ATOM 1525 N N . TRP A 1 209 ? 7.111 -2.482 -10.528 1.00 86.56 209 TRP A N 1
ATOM 1526 C CA . TRP A 1 209 ? 7.596 -1.281 -11.179 1.00 86.56 209 TRP A CA 1
ATOM 1527 C C . TRP A 1 209 ? 8.870 -0.768 -10.479 1.00 86.56 209 TRP A C 1
ATOM 1529 O O . TRP A 1 209 ? 8.849 -0.507 -9.271 1.00 86.56 209 TRP A O 1
ATOM 1539 N N . PRO A 1 210 ? 9.986 -0.571 -11.215 1.00 85.94 210 PRO A N 1
ATOM 1540 C CA . PRO A 1 210 ? 11.215 -0.007 -10.662 1.00 85.94 210 PRO A CA 1
ATOM 1541 C C . PRO A 1 210 ? 10.980 1.276 -9.854 1.00 85.94 210 PRO A C 1
ATOM 1543 O O . PRO A 1 210 ? 10.433 2.247 -10.375 1.00 85.94 210 PRO A O 1
ATOM 1546 N N . GLY A 1 211 ? 11.398 1.265 -8.588 1.00 85.75 211 GLY A N 1
ATOM 1547 C CA . GLY A 1 211 ? 11.249 2.383 -7.656 1.00 85.75 211 GLY A CA 1
ATOM 1548 C C . GLY A 1 211 ? 9.927 2.438 -6.876 1.00 85.75 211 GLY A C 1
ATOM 1549 O O . GLY A 1 211 ? 9.844 3.201 -5.919 1.00 85.75 211 GLY A O 1
ATOM 1550 N N . ALA A 1 212 ? 8.912 1.628 -7.204 1.00 87.00 212 ALA A N 1
ATOM 1551 C CA . ALA A 1 212 ? 7.626 1.644 -6.490 1.00 87.00 212 ALA A CA 1
ATOM 1552 C C . ALA A 1 212 ? 7.645 0.855 -5.171 1.00 87.00 212 ALA A C 1
ATOM 1554 O O . ALA A 1 212 ? 6.965 1.220 -4.211 1.00 87.00 212 ALA A O 1
ATOM 1555 N N . PHE A 1 213 ? 8.433 -0.224 -5.113 1.00 88.81 213 PHE A N 1
ATOM 1556 C CA . PHE A 1 213 ? 8.412 -1.188 -4.010 1.00 88.81 213 PHE A CA 1
ATOM 1557 C C . PHE A 1 213 ? 8.631 -0.553 -2.632 1.00 88.81 213 PHE A C 1
ATOM 1559 O O . PHE A 1 213 ? 7.904 -0.860 -1.692 1.00 88.81 213 PHE A O 1
ATOM 1566 N N . GLN A 1 214 ? 9.621 0.335 -2.507 1.00 85.94 214 GLN A N 1
ATOM 1567 C CA . GLN A 1 214 ? 10.002 0.923 -1.221 1.00 85.94 214 GLN A CA 1
ATOM 1568 C C . GLN A 1 214 ? 8.857 1.741 -0.601 1.00 85.94 214 GLN A C 1
ATOM 1570 O O . GLN A 1 214 ? 8.554 1.592 0.583 1.00 85.94 214 GLN A O 1
ATOM 1575 N N . ALA A 1 215 ? 8.181 2.536 -1.433 1.00 80.44 215 ALA A N 1
ATOM 1576 C CA . ALA A 1 215 ? 7.045 3.357 -1.033 1.00 80.44 215 ALA A CA 1
ATOM 1577 C C . ALA A 1 215 ? 5.804 2.516 -0.707 1.00 80.44 215 ALA A C 1
ATOM 1579 O O . ALA A 1 215 ? 5.032 2.865 0.188 1.00 80.44 215 ALA A O 1
ATOM 1580 N N . LEU A 1 216 ? 5.595 1.425 -1.455 1.00 85.44 216 LEU A N 1
ATOM 1581 C CA . LEU A 1 216 ? 4.396 0.602 -1.345 1.00 85.44 216 LEU A CA 1
ATOM 1582 C C . LEU A 1 216 ? 4.479 -0.455 -0.252 1.00 85.44 216 LEU A C 1
ATOM 1584 O O . LEU A 1 216 ? 3.438 -0.756 0.306 1.00 85.44 216 LEU A O 1
ATOM 1588 N N . ILE A 1 217 ? 5.650 -1.012 0.058 1.00 91.06 217 ILE A N 1
ATOM 1589 C CA . ILE A 1 217 ? 5.766 -2.130 1.003 1.00 91.06 217 ILE A CA 1
ATOM 1590 C C . ILE A 1 217 ? 6.414 -1.667 2.314 1.00 91.06 217 ILE A C 1
ATOM 1592 O O . ILE A 1 217 ? 5.651 -1.332 3.218 1.00 91.06 217 ILE A O 1
ATOM 1596 N N . PRO A 1 218 ? 7.749 -1.524 2.458 1.00 91.38 218 PRO A N 1
ATOM 1597 C CA . PRO A 1 218 ? 8.351 -1.222 3.760 1.00 91.38 218 PRO A CA 1
ATOM 1598 C C . PRO A 1 218 ? 7.772 0.005 4.475 1.00 91.38 218 PRO A C 1
ATOM 1600 O O . PRO A 1 218 ? 7.513 -0.048 5.673 1.00 91.38 218 PRO A O 1
ATOM 1603 N N . GLU A 1 219 ? 7.546 1.111 3.760 1.00 91.12 219 GLU A N 1
ATOM 1604 C CA . GLU A 1 219 ? 7.051 2.348 4.380 1.00 91.12 219 GLU A CA 1
ATOM 1605 C C . GLU A 1 219 ? 5.587 2.242 4.829 1.00 91.12 219 GLU A C 1
ATOM 1607 O O . GLU A 1 219 ? 5.223 2.755 5.891 1.00 91.12 219 GLU A O 1
ATOM 1612 N N . ARG A 1 220 ? 4.741 1.569 4.038 1.00 92.06 220 ARG A N 1
ATOM 1613 C CA . ARG A 1 220 ? 3.331 1.336 4.385 1.00 92.06 220 ARG A CA 1
ATOM 1614 C C . ARG A 1 220 ? 3.201 0.301 5.496 1.00 92.06 220 ARG A C 1
ATOM 1616 O O . ARG A 1 220 ? 2.438 0.541 6.428 1.00 92.06 220 ARG A O 1
ATOM 1623 N N . ASP A 1 221 ? 3.980 -0.779 5.451 1.00 93.75 221 ASP A N 1
ATOM 1624 C CA . ASP A 1 221 ? 4.026 -1.813 6.492 1.00 93.75 221 ASP A CA 1
ATOM 1625 C C . ASP A 1 221 ? 4.390 -1.198 7.847 1.00 93.75 221 ASP A C 1
ATOM 1627 O O . ASP A 1 221 ? 3.662 -1.367 8.829 1.00 93.75 221 ASP A O 1
ATOM 1631 N N . ALA A 1 222 ? 5.468 -0.405 7.878 1.00 94.31 222 ALA A N 1
ATOM 1632 C CA . ALA A 1 222 ? 5.905 0.298 9.076 1.00 94.31 222 ALA A CA 1
ATOM 1633 C C . ALA A 1 222 ? 4.837 1.278 9.581 1.00 94.31 222 ALA A C 1
ATOM 1635 O O . ALA A 1 222 ? 4.576 1.337 10.784 1.00 94.31 222 ALA A O 1
ATOM 1636 N N . PHE A 1 223 ? 4.181 2.024 8.682 1.00 94.19 223 PHE A N 1
ATOM 1637 C CA . PHE A 1 223 ? 3.110 2.945 9.064 1.00 94.19 223 PHE A CA 1
ATOM 1638 C C . PHE A 1 223 ? 1.945 2.201 9.716 1.00 94.19 223 PHE A C 1
ATOM 1640 O O . PHE A 1 223 ? 1.508 2.576 10.803 1.00 94.19 223 PHE A O 1
ATOM 1647 N N . MET A 1 224 ? 1.458 1.133 9.082 1.00 93.94 224 MET A N 1
ATOM 1648 C CA . MET A 1 224 ? 0.327 0.360 9.589 1.00 93.94 224 MET A CA 1
ATOM 1649 C C . MET A 1 224 ? 0.650 -0.314 10.920 1.00 93.94 224 MET A C 1
ATOM 1651 O O . MET A 1 224 ? -0.168 -0.271 11.840 1.00 93.94 224 MET A O 1
ATOM 1655 N N . ALA A 1 225 ? 1.850 -0.887 11.056 1.00 94.19 225 ALA A N 1
ATOM 1656 C CA . ALA A 1 225 ? 2.290 -1.513 12.298 1.00 94.19 225 ALA A CA 1
ATOM 1657 C C . ALA A 1 225 ? 2.326 -0.493 13.445 1.00 94.19 225 ALA A C 1
ATOM 1659 O O . ALA A 1 225 ? 1.743 -0.733 14.503 1.00 94.19 225 ALA A O 1
ATOM 1660 N N . LYS A 1 226 ? 2.931 0.678 13.215 1.00 94.81 226 LYS A N 1
ATOM 1661 C CA . LYS A 1 226 ? 3.018 1.763 14.202 1.00 94.81 226 LYS A CA 1
ATOM 1662 C C . LYS A 1 226 ? 1.664 2.375 14.544 1.00 94.81 226 LYS A C 1
ATOM 1664 O O . LYS A 1 226 ? 1.379 2.592 15.717 1.00 94.81 226 LYS A O 1
ATOM 1669 N N . ALA A 1 227 ? 0.797 2.591 13.555 1.00 92.44 227 ALA A N 1
ATOM 1670 C CA . ALA A 1 227 ? -0.545 3.119 13.780 1.00 92.44 227 ALA A CA 1
ATOM 1671 C C . ALA A 1 227 ? -1.387 2.184 14.666 1.00 92.44 227 ALA A C 1
ATOM 1673 O O . ALA A 1 227 ? -2.057 2.647 15.591 1.00 92.44 227 ALA A O 1
ATOM 1674 N N . ILE A 1 228 ? -1.322 0.870 14.425 1.00 91.81 228 ILE A N 1
ATOM 1675 C CA . ILE A 1 228 ? -2.003 -0.127 15.264 1.00 91.81 228 ILE A CA 1
ATOM 1676 C C . ILE A 1 228 ? -1.354 -0.201 16.652 1.00 91.81 228 ILE A C 1
ATOM 1678 O O . ILE A 1 228 ? -2.073 -0.247 17.652 1.00 91.81 228 ILE A O 1
ATOM 1682 N N . ALA A 1 229 ? -0.020 -0.173 16.739 1.00 91.06 229 ALA A N 1
ATOM 1683 C CA . ALA A 1 229 ? 0.704 -0.199 18.009 1.00 91.06 229 ALA A CA 1
ATOM 1684 C C . ALA A 1 229 ? 0.377 1.014 18.899 1.00 91.06 229 ALA A C 1
ATOM 1686 O O . ALA A 1 229 ? 0.175 0.845 20.102 1.00 91.06 229 ALA A O 1
ATOM 1687 N N . ALA A 1 230 ? 0.232 2.212 18.323 1.00 89.94 230 ALA A N 1
ATOM 1688 C CA . ALA A 1 230 ? -0.184 3.412 19.053 1.00 89.94 230 ALA A CA 1
ATOM 1689 C C . ALA A 1 230 ? -1.542 3.209 19.746 1.00 89.94 230 ALA A C 1
ATOM 1691 O O . ALA A 1 230 ? -1.685 3.448 20.946 1.00 89.94 230 ALA A O 1
ATOM 1692 N N . VAL A 1 231 ? -2.531 2.685 19.016 1.00 88.38 231 VAL A N 1
ATOM 1693 C CA . VAL A 1 231 ? -3.862 2.402 19.576 1.00 88.38 231 VAL A CA 1
ATOM 1694 C C . VAL A 1 231 ? -3.794 1.285 20.622 1.00 88.38 231 VAL A C 1
ATOM 1696 O O . VAL A 1 231 ? -4.398 1.401 21.688 1.00 88.38 231 VAL A O 1
ATOM 1699 N N . ALA A 1 232 ? -3.019 0.228 20.361 1.00 87.12 232 ALA A N 1
ATOM 1700 C CA . ALA A 1 232 ? -2.850 -0.898 21.281 1.00 87.12 232 ALA A CA 1
ATOM 1701 C C . ALA A 1 232 ? -2.167 -0.504 22.604 1.00 87.12 232 ALA A C 1
ATOM 1703 O O . ALA A 1 232 ? -2.421 -1.123 23.635 1.00 87.12 232 ALA A O 1
ATOM 1704 N N . THR A 1 233 ? -1.336 0.541 22.598 1.00 86.19 233 THR A N 1
ATOM 1705 C CA . THR A 1 233 ? -0.688 1.090 23.800 1.00 86.19 233 THR A CA 1
ATOM 1706 C C . THR A 1 233 ? -1.497 2.210 24.469 1.00 86.19 233 THR A C 1
ATOM 1708 O O . THR A 1 233 ? -1.045 2.806 25.448 1.00 86.19 233 THR A O 1
ATOM 1711 N N . GLY A 1 234 ? -2.719 2.474 23.991 1.00 84.50 234 GLY A N 1
ATOM 1712 C CA . GLY A 1 234 ? -3.645 3.450 24.570 1.00 84.50 234 GLY A CA 1
ATOM 1713 C C . GLY A 1 234 ? -3.371 4.902 24.173 1.00 84.50 234 GLY A C 1
ATOM 1714 O O . GLY A 1 234 ? -3.958 5.813 24.767 1.00 84.50 234 GLY A O 1
ATOM 1715 N N . LYS A 1 235 ? -2.500 5.146 23.188 1.00 85.62 235 LYS A N 1
ATOM 1716 C CA . LYS A 1 235 ? -2.300 6.482 22.618 1.00 85.62 235 LYS A CA 1
ATOM 1717 C C . LYS A 1 235 ? -3.463 6.851 21.690 1.00 85.62 235 LYS A C 1
ATOM 1719 O O . LYS A 1 235 ? -4.194 5.968 21.231 1.00 85.62 235 LYS A O 1
ATOM 1724 N N . PRO A 1 236 ? -3.665 8.151 21.409 1.00 81.75 236 PRO A N 1
ATOM 1725 C CA . PRO A 1 236 ? -4.563 8.568 20.341 1.00 81.75 236 PRO A CA 1
ATOM 1726 C C . PRO A 1 236 ? -4.169 7.883 19.028 1.00 81.75 236 PRO A C 1
ATOM 1728 O O . PRO A 1 236 ? -2.985 7.791 18.700 1.00 81.75 236 PRO A O 1
ATOM 1731 N N . GLY A 1 237 ? -5.158 7.380 18.291 1.00 81.31 237 GLY A N 1
ATOM 1732 C CA . GLY A 1 237 ? -4.909 6.821 16.967 1.00 81.31 237 GLY A CA 1
ATOM 1733 C C . GLY A 1 237 ? -4.475 7.904 15.978 1.00 81.31 237 GLY A C 1
ATOM 1734 O O . GLY A 1 237 ? -4.738 9.087 16.170 1.00 81.31 237 GLY A O 1
ATOM 1735 N N . VAL A 1 238 ? -3.831 7.486 14.892 1.00 86.31 238 VAL A N 1
ATOM 1736 C CA . VAL A 1 238 ? -3.406 8.362 13.776 1.00 86.31 238 VAL A CA 1
ATOM 1737 C C . VAL A 1 238 ? -4.145 8.054 12.473 1.00 86.31 238 VAL A C 1
ATOM 1739 O O . VAL A 1 238 ? -3.911 8.691 11.446 1.00 86.31 238 VAL A O 1
ATOM 1742 N N . ALA A 1 239 ? -5.041 7.069 12.521 1.00 88.62 239 ALA A N 1
ATOM 1743 C CA . ALA A 1 239 ? -5.849 6.597 11.411 1.00 88.62 239 ALA A CA 1
ATOM 1744 C C . ALA A 1 239 ? -7.322 6.488 11.843 1.00 88.62 239 ALA A C 1
ATOM 1746 O O . ALA A 1 239 ? -7.596 6.356 13.042 1.00 88.62 239 ALA A O 1
ATOM 1747 N N . PRO A 1 240 ? -8.270 6.539 10.893 1.00 88.88 240 PRO A N 1
ATOM 1748 C CA . PRO A 1 240 ? -9.676 6.303 11.183 1.00 88.88 240 PRO A CA 1
ATOM 1749 C C . PRO A 1 240 ? -9.930 4.914 11.767 1.00 88.88 240 PRO A C 1
ATOM 1751 O O . PRO A 1 240 ? -9.239 3.948 11.434 1.00 88.88 240 PRO A O 1
ATOM 1754 N N . ALA A 1 241 ? -10.962 4.796 12.595 1.00 90.25 241 ALA A N 1
ATOM 1755 C CA . ALA A 1 241 ? -11.348 3.526 13.191 1.00 90.25 241 ALA A CA 1
ATOM 1756 C C . ALA A 1 241 ? -12.866 3.374 13.280 1.00 90.25 241 ALA A C 1
ATOM 1758 O O . ALA A 1 241 ? -13.602 4.357 13.308 1.00 90.25 241 ALA A O 1
ATOM 1759 N N . TYR A 1 242 ? -13.329 2.136 13.405 1.00 90.50 242 TYR A N 1
ATOM 1760 C CA . TYR A 1 242 ? -14.636 1.845 13.973 1.00 90.50 242 TYR A CA 1
ATOM 1761 C C . TYR A 1 242 ? -14.480 1.514 15.453 1.00 90.50 242 TYR A C 1
ATOM 1763 O O . TYR A 1 242 ? -13.689 0.643 15.810 1.00 90.50 242 TYR A O 1
ATOM 1771 N N . VAL A 1 243 ? -15.245 2.181 16.309 1.00 87.88 243 VAL A N 1
ATOM 1772 C CA . VAL A 1 243 ? -15.262 1.968 17.758 1.00 87.88 243 VAL A CA 1
ATOM 1773 C C . VAL A 1 243 ? -16.564 1.275 18.134 1.00 87.88 243 VAL A C 1
ATOM 1775 O O . VAL A 1 243 ? -17.641 1.672 17.683 1.00 87.88 243 VAL A O 1
ATOM 1778 N N . PHE A 1 244 ? -16.451 0.215 18.926 1.00 88.19 244 PHE A N 1
ATOM 1779 C CA . PHE A 1 244 ? -17.599 -0.495 19.464 1.00 88.19 244 PHE A CA 1
ATOM 1780 C C . PHE A 1 244 ? -18.309 0.386 20.490 1.00 88.19 244 PHE A C 1
ATOM 1782 O O . PHE A 1 244 ? -17.674 0.949 21.382 1.00 88.19 244 PHE A O 1
ATOM 1789 N N . ASP A 1 245 ? -19.625 0.475 20.376 1.00 87.19 245 ASP A N 1
ATOM 1790 C CA . ASP A 1 245 ? -20.485 1.204 21.295 1.00 87.19 245 ASP A CA 1
ATOM 1791 C C . ASP A 1 245 ? -21.781 0.417 21.536 1.00 87.19 245 ASP A C 1
ATOM 1793 O O . ASP A 1 245 ? -22.163 -0.459 20.753 1.00 87.19 245 ASP A O 1
ATOM 1797 N N . GLU A 1 246 ? -22.468 0.730 22.629 1.00 86.75 246 GLU A N 1
ATOM 1798 C CA . GLU A 1 246 ? -23.769 0.164 22.961 1.00 86.75 246 GLU A CA 1
ATOM 1799 C C . GLU A 1 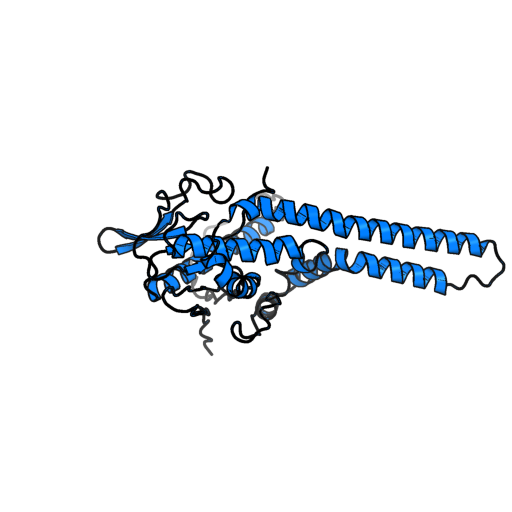246 ? -24.801 1.286 23.059 1.00 86.75 246 GLU A C 1
ATOM 1801 O O . GLU A 1 246 ? -24.755 2.134 23.948 1.00 86.75 246 GLU A O 1
ATOM 1806 N N . VAL A 1 247 ? -25.763 1.281 22.137 1.00 87.88 247 VAL A N 1
ATOM 1807 C CA . VAL A 1 247 ? -26.834 2.279 22.080 1.00 87.88 247 VAL A CA 1
ATOM 1808 C C . VAL A 1 247 ? -28.158 1.568 22.286 1.00 87.88 247 VAL A C 1
ATOM 1810 O O . VAL A 1 247 ? -28.524 0.687 21.508 1.00 87.88 247 VAL A O 1
ATOM 1813 N N . ASP A 1 248 ? -28.867 1.928 23.355 1.00 93.31 248 ASP A N 1
ATOM 1814 C CA . ASP A 1 248 ? -30.160 1.338 23.722 1.00 93.31 248 ASP A CA 1
ATOM 1815 C C . ASP A 1 248 ? -30.125 -0.203 23.814 1.00 93.31 248 ASP A C 1
ATOM 1817 O O . ASP A 1 248 ? -31.039 -0.896 23.357 1.00 93.31 248 ASP A O 1
ATOM 1821 N N . GLY A 1 249 ? -29.041 -0.757 24.370 1.00 90.38 249 GLY A N 1
ATOM 1822 C CA . GLY A 1 249 ? -28.850 -2.205 24.502 1.00 90.38 249 GLY A CA 1
ATOM 1823 C C . GLY A 1 249 ? -28.465 -2.921 23.203 1.00 90.38 249 GLY A C 1
ATOM 1824 O O . GLY A 1 249 ? -28.521 -4.151 23.142 1.00 90.38 249 GLY A O 1
ATOM 1825 N N . LYS A 1 250 ? -28.121 -2.183 22.138 1.00 90.31 250 LYS A N 1
ATOM 1826 C CA . LYS A 1 250 ? -27.681 -2.739 20.852 1.00 90.31 250 LYS A CA 1
ATOM 1827 C C . LYS A 1 250 ? -26.224 -2.396 20.588 1.00 90.31 250 LYS A C 1
ATOM 1829 O O . LYS A 1 250 ? -25.841 -1.230 20.614 1.00 90.31 250 LYS A O 1
ATOM 1834 N N . ALA A 1 251 ? -25.450 -3.421 20.251 1.00 86.69 251 ALA A N 1
ATOM 1835 C CA . ALA A 1 251 ? -24.092 -3.270 19.753 1.00 86.69 251 ALA A CA 1
ATOM 1836 C C . ALA A 1 251 ? -24.089 -2.520 18.413 1.00 86.69 251 ALA A C 1
ATOM 1838 O O . ALA A 1 251 ? -24.762 -2.933 17.462 1.00 86.69 251 ALA A O 1
ATOM 1839 N N . VAL A 1 252 ? -23.315 -1.443 18.335 1.00 89.31 252 VAL A N 1
ATOM 1840 C CA . VAL A 1 252 ? -23.101 -0.656 17.120 1.00 89.31 252 VAL A CA 1
ATOM 1841 C C . VAL A 1 252 ? -21.618 -0.351 16.948 1.00 89.31 252 VAL A C 1
ATOM 1843 O O . VAL A 1 252 ? -20.873 -0.218 17.912 1.00 89.31 252 VAL A O 1
ATOM 1846 N N . TRP A 1 253 ? -21.184 -0.231 15.698 1.00 89.56 253 TRP A N 1
ATOM 1847 C CA . TRP A 1 253 ? -19.835 0.203 15.354 1.00 89.56 253 TRP A CA 1
ATOM 1848 C C . TRP A 1 253 ? -19.911 1.624 14.813 1.00 89.56 253 TRP A C 1
ATOM 1850 O O . TRP A 1 253 ? -20.510 1.849 13.760 1.00 89.56 253 TRP A O 1
ATOM 1860 N N . ARG A 1 254 ? -19.330 2.581 15.535 1.00 87.44 254 ARG A N 1
ATOM 1861 C CA . ARG A 1 254 ? -19.298 3.989 15.130 1.00 87.44 254 ARG A CA 1
ATOM 1862 C C . ARG A 1 254 ? -17.992 4.314 14.450 1.00 87.44 254 ARG A C 1
ATOM 1864 O O . ARG A 1 254 ? -16.932 3.940 14.938 1.00 87.44 254 ARG A O 1
ATOM 1871 N N . TYR A 1 255 ? -18.065 5.038 13.348 1.00 88.12 255 TYR A N 1
ATOM 1872 C CA . TYR A 1 255 ? -16.870 5.528 12.685 1.00 88.12 255 TYR A CA 1
ATOM 1873 C C . TYR A 1 255 ? -16.312 6.737 13.447 1.00 88.12 255 TYR A C 1
ATOM 1875 O O . TYR A 1 255 ? -17.034 7.705 13.678 1.00 88.12 255 TYR A O 1
ATOM 1883 N N . ALA A 1 256 ? -15.041 6.688 13.836 1.00 85.88 256 ALA A N 1
ATOM 1884 C CA . ALA A 1 256 ? -14.360 7.716 14.613 1.00 85.88 256 ALA A CA 1
ATOM 1885 C C . ALA A 1 256 ? -13.091 8.192 13.900 1.00 85.88 256 ALA A C 1
ATOM 1887 O O . ALA A 1 256 ? -12.363 7.407 13.283 1.00 85.88 256 ALA A O 1
ATOM 1888 N N . MET A 1 257 ? -12.818 9.491 14.023 1.00 85.25 257 MET A N 1
ATOM 1889 C CA . MET A 1 257 ? -11.674 10.153 13.397 1.00 85.25 257 MET A CA 1
ATOM 1890 C C . MET A 1 257 ? -10.717 10.668 14.470 1.00 85.25 257 MET A C 1
ATOM 1892 O O . MET A 1 257 ? -11.187 11.237 15.450 1.00 85.25 257 MET A O 1
ATOM 1896 N N . PRO A 1 258 ? -9.395 10.508 14.328 1.00 83.00 258 PRO A N 1
ATOM 1897 C CA . PRO A 1 258 ? -8.445 11.065 15.288 1.00 83.00 258 PRO A CA 1
ATOM 1898 C C . PRO A 1 258 ? -8.535 12.599 15.343 1.00 83.00 258 PRO A C 1
ATOM 1900 O O . PRO A 1 258 ? -8.598 13.250 14.303 1.00 83.00 258 PRO A O 1
ATOM 1903 N N . GLU A 1 259 ? -8.551 13.170 16.552 1.00 76.38 259 GLU A N 1
ATOM 1904 C CA . GLU A 1 259 ? -8.742 14.618 16.780 1.00 76.38 259 GLU A CA 1
ATOM 1905 C C . GLU A 1 259 ? -7.580 15.449 16.209 1.00 76.38 259 GLU A C 1
ATOM 1907 O O . GLU A 1 259 ? -7.797 16.389 15.442 1.00 76.38 259 GLU A O 1
ATOM 1912 N N . ASP A 1 260 ? -6.355 15.001 16.491 1.00 74.50 260 ASP A N 1
ATOM 1913 C CA . ASP A 1 260 ? -5.093 15.590 16.022 1.00 74.50 260 ASP A CA 1
ATOM 1914 C C . ASP A 1 260 ? -4.388 14.703 14.986 1.00 74.50 260 ASP A C 1
ATOM 1916 O O . ASP A 1 260 ? -3.179 14.802 14.763 1.00 74.50 260 ASP A O 1
ATOM 1920 N N . GLY A 1 261 ? -5.130 13.780 14.367 1.00 66.69 261 GLY A N 1
ATOM 1921 C CA . GLY A 1 261 ? -4.569 12.959 13.306 1.00 66.69 261 GLY A CA 1
ATOM 1922 C C . GLY A 1 261 ? -4.104 13.831 12.137 1.00 66.69 261 GLY A C 1
ATOM 1923 O O . GLY A 1 261 ? -4.629 14.931 11.931 1.00 66.69 261 GLY A O 1
ATOM 1924 N N . PRO A 1 262 ? -3.148 13.356 11.324 1.00 63.53 262 PRO A N 1
ATOM 1925 C CA . PRO A 1 262 ? -2.757 14.075 10.123 1.00 63.53 262 PRO A CA 1
ATOM 1926 C C . PRO A 1 262 ? -4.011 14.350 9.286 1.00 63.53 262 PRO A C 1
ATOM 1928 O O . PRO A 1 262 ? -4.712 13.408 8.911 1.00 63.53 262 PRO A O 1
ATOM 1931 N N . GLN A 1 263 ? -4.277 15.623 8.958 1.00 61.41 263 GLN A N 1
ATOM 1932 C CA . GLN A 1 263 ? -5.465 16.048 8.186 1.00 61.41 263 GLN A CA 1
ATOM 1933 C C . GLN A 1 263 ? -5.669 15.226 6.899 1.00 61.41 263 GLN A C 1
ATOM 1935 O O . GLN A 1 263 ? -6.778 15.118 6.380 1.00 61.41 263 GLN A O 1
ATOM 1940 N N . ARG A 1 264 ? -4.575 14.653 6.388 1.00 62.50 264 ARG A N 1
ATOM 1941 C CA . ARG A 1 264 ? -4.486 13.877 5.151 1.00 62.50 264 ARG A CA 1
ATOM 1942 C C . ARG A 1 264 ? -4.804 12.386 5.327 1.00 62.50 264 ARG A C 1
ATOM 1944 O O . ARG A 1 264 ? -5.273 11.772 4.376 1.00 62.50 264 ARG A O 1
ATOM 1951 N N . SER A 1 265 ? -4.579 11.810 6.511 1.00 52.31 265 SER A N 1
ATOM 1952 C CA . SER A 1 265 ? -4.980 10.427 6.835 1.00 52.31 265 SER A CA 1
ATOM 1953 C C . SER A 1 265 ? -6.476 10.332 7.124 1.00 52.31 265 SER A C 1
ATOM 1955 O O . SER A 1 265 ? -7.086 9.284 6.932 1.00 52.31 265 SER A O 1
ATOM 1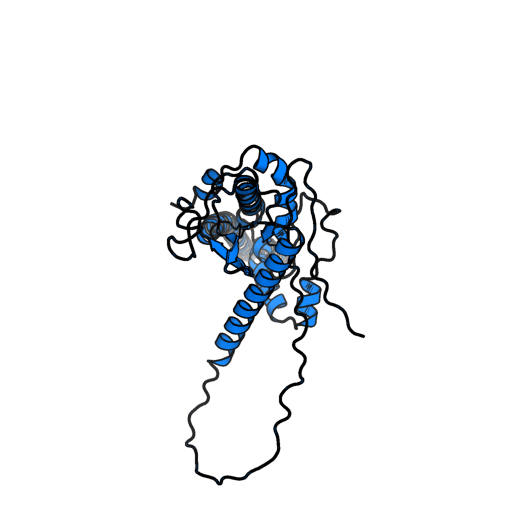957 N N . ALA A 1 266 ? -7.054 11.427 7.625 1.00 59.44 266 ALA A N 1
ATOM 1958 C CA . ALA A 1 266 ? -8.400 11.464 8.160 1.00 59.44 266 ALA A CA 1
ATOM 1959 C C . ALA A 1 266 ? -8.960 12.905 8.103 1.00 59.44 266 ALA A C 1
ATOM 1961 O O . ALA A 1 266 ? -8.639 13.709 8.979 1.00 59.44 266 ALA A O 1
ATOM 1962 N N . PRO A 1 267 ? -9.802 13.271 7.115 1.00 56.28 267 PRO A N 1
ATOM 1963 C CA . PRO A 1 267 ? -10.366 14.618 7.054 1.00 56.28 267 PRO A CA 1
ATOM 1964 C C . PRO A 1 267 ? -11.217 14.926 8.296 1.00 56.28 267 PRO A C 1
ATOM 1966 O O . PRO A 1 267 ? -12.120 14.160 8.647 1.00 56.28 267 PRO A O 1
ATOM 1969 N N . GLN A 1 268 ? -10.948 16.055 8.956 1.00 56.16 268 GLN A N 1
ATOM 1970 C CA . GLN A 1 268 ? -11.693 16.481 10.144 1.00 56.16 268 GLN A CA 1
ATOM 1971 C C . GLN A 1 268 ? -13.196 16.619 9.834 1.00 56.16 268 GLN A C 1
ATOM 1973 O O . GLN A 1 268 ? -13.583 17.212 8.828 1.00 56.16 268 GLN A O 1
ATOM 1978 N N . GLY A 1 269 ? -14.047 16.078 10.713 1.00 57.34 269 GLY A N 1
ATOM 1979 C CA . GLY A 1 269 ? -15.508 16.225 10.639 1.00 57.34 269 GLY A CA 1
ATOM 1980 C C . GLY A 1 269 ? -16.274 15.155 9.846 1.00 57.34 269 GLY A C 1
ATOM 1981 O O . GLY A 1 269 ? -17.487 15.279 9.717 1.00 57.34 269 GLY A O 1
ATOM 1982 N N . LEU A 1 270 ? -15.617 14.104 9.339 1.00 53.38 270 LEU A N 1
ATOM 1983 C CA . LEU A 1 270 ? -16.275 13.006 8.602 1.00 53.38 270 LEU A CA 1
ATOM 1984 C C . LEU A 1 270 ? -16.656 11.782 9.467 1.00 53.38 270 LEU A C 1
ATOM 1986 O O . LEU A 1 270 ? -16.863 10.701 8.922 1.00 53.38 270 LEU A O 1
ATOM 1990 N N . GLY A 1 271 ? -16.753 11.916 10.795 1.00 59.84 271 GLY A N 1
ATOM 1991 C CA . GLY A 1 271 ? -17.101 10.801 11.689 1.00 59.84 271 GLY A CA 1
ATOM 1992 C C . GLY A 1 271 ? -17.965 11.188 12.887 1.00 59.84 271 GLY A C 1
ATOM 1993 O O . GLY A 1 271 ? -18.175 12.368 13.158 1.00 59.84 271 GLY A O 1
ATOM 1994 N N . ASP A 1 272 ? -18.431 10.174 13.618 1.00 71.00 272 ASP A N 1
ATOM 1995 C CA . ASP A 1 272 ? -19.357 10.284 14.756 1.00 71.00 272 ASP A CA 1
ATOM 1996 C C . ASP A 1 272 ? -18.670 10.745 16.060 1.00 71.00 272 ASP A C 1
ATOM 1998 O O . ASP A 1 272 ? -19.243 10.644 17.147 1.00 71.00 272 ASP A O 1
ATOM 2002 N N . GLY A 1 273 ? -17.438 11.252 15.969 1.00 72.19 273 GLY A N 1
ATOM 2003 C CA . GLY A 1 273 ? -16.672 11.778 17.094 1.00 72.19 273 GLY A CA 1
ATOM 2004 C C . GLY A 1 273 ? -15.159 11.649 16.925 1.00 72.19 273 GLY A C 1
ATOM 2005 O O . GLY A 1 273 ? -14.657 11.122 15.925 1.00 72.19 273 GLY A O 1
ATOM 2006 N N . ALA A 1 274 ? -14.443 12.138 17.937 1.00 75.88 274 ALA A N 1
ATOM 2007 C CA . ALA A 1 274 ? -12.998 12.010 18.055 1.00 75.88 274 ALA A CA 1
ATOM 2008 C C . ALA A 1 274 ? -12.608 10.600 18.532 1.00 75.88 274 ALA A C 1
ATOM 2010 O O . ALA A 1 274 ? -13.127 10.107 19.537 1.00 75.88 274 ALA A O 1
ATOM 2011 N N . LEU A 1 275 ? -11.658 9.962 17.847 1.00 77.06 275 LEU A N 1
ATOM 2012 C CA . LEU A 1 275 ? -10.982 8.761 18.325 1.00 77.06 275 LEU A CA 1
ATOM 2013 C C . LEU A 1 275 ? -10.031 9.166 19.455 1.00 77.06 275 LEU A C 1
ATOM 2015 O O . LEU A 1 275 ? -8.875 9.524 19.231 1.00 77.06 275 LEU A O 1
ATOM 2019 N N . MET A 1 276 ? -10.545 9.133 20.679 1.00 71.88 276 MET A N 1
ATOM 2020 C CA . MET A 1 276 ? -9.748 9.340 21.881 1.00 71.88 276 MET A CA 1
ATOM 2021 C C . MET A 1 276 ? -8.934 8.084 22.216 1.00 71.88 276 MET A C 1
ATOM 2023 O O . MET A 1 276 ? -9.315 6.973 21.850 1.00 71.88 276 MET A O 1
ATOM 2027 N N . GLY A 1 277 ? -7.831 8.254 22.953 1.00 68.12 277 GLY A N 1
ATOM 2028 C CA . GLY A 1 277 ? -7.048 7.131 23.474 1.00 68.12 277 GLY A CA 1
ATOM 2029 C C . GLY A 1 277 ? -7.944 6.149 24.233 1.00 68.12 277 GLY A C 1
ATOM 2030 O O . GLY A 1 277 ? -8.601 6.509 25.215 1.00 68.12 277 GLY A O 1
ATOM 2031 N N . LEU A 1 278 ? -8.002 4.913 23.748 1.00 68.44 278 LEU A N 1
ATOM 2032 C CA . LEU A 1 278 ? -8.934 3.917 24.250 1.00 68.44 278 LEU A CA 1
ATOM 2033 C C . LEU A 1 278 ? -8.365 3.281 25.519 1.00 68.44 278 LEU A C 1
ATOM 2035 O O . LEU A 1 278 ? -7.311 2.644 25.508 1.00 68.44 278 LEU A O 1
ATOM 2039 N N . ARG A 1 279 ? -9.060 3.453 26.644 1.00 65.12 279 ARG A N 1
ATOM 2040 C CA . ARG A 1 279 ? -8.647 2.866 27.923 1.00 65.12 279 ARG A CA 1
ATOM 2041 C C . ARG A 1 279 ? -9.171 1.441 28.049 1.00 65.12 279 ARG A C 1
ATOM 2043 O O . ARG A 1 279 ? -10.346 1.195 27.807 1.00 65.12 279 ARG A O 1
ATOM 2050 N N . GLY A 1 280 ? -8.315 0.526 28.503 1.00 65.06 280 GLY A N 1
ATOM 2051 C CA . GLY A 1 280 ? -8.716 -0.852 28.803 1.00 65.06 280 GLY A CA 1
ATOM 2052 C C . GLY A 1 280 ? -8.952 -1.728 27.571 1.00 65.06 280 GLY A C 1
ATOM 2053 O O . GLY A 1 280 ? -9.626 -2.748 27.682 1.00 65.06 280 GLY A O 1
ATOM 2054 N N . VAL A 1 281 ? -8.407 -1.351 26.411 1.00 66.31 281 VAL A N 1
ATOM 2055 C CA . VAL A 1 281 ? -8.453 -2.194 25.213 1.00 66.31 281 VAL A CA 1
ATOM 2056 C C . VAL A 1 281 ? -7.632 -3.453 25.448 1.00 66.31 281 VAL A C 1
ATOM 2058 O O . VAL A 1 281 ? -6.426 -3.391 25.666 1.00 66.31 281 VAL A O 1
ATOM 2061 N N . SER A 1 282 ? -8.297 -4.602 25.395 1.00 69.75 282 SER A N 1
ATOM 2062 C CA . SER A 1 282 ? -7.657 -5.917 25.453 1.00 69.75 282 SER A CA 1
ATOM 2063 C C . SER A 1 282 ? -7.231 -6.428 24.073 1.00 69.75 282 SER A C 1
ATOM 2065 O O . SER A 1 282 ? -6.363 -7.295 23.990 1.00 69.75 282 SER A O 1
ATOM 2067 N N . ALA A 1 283 ? -7.838 -5.903 23.003 1.00 82.62 283 ALA A N 1
ATOM 2068 C CA . ALA A 1 283 ? -7.594 -6.310 21.624 1.00 82.62 283 ALA A CA 1
ATOM 2069 C C . ALA A 1 283 ? -7.861 -5.162 20.640 1.00 82.62 283 ALA A C 1
ATOM 2071 O O . ALA A 1 283 ? -8.903 -4.506 20.713 1.00 82.62 283 ALA A O 1
ATOM 2072 N N . VAL A 1 284 ? -6.955 -4.982 19.677 1.00 81.38 284 VAL A N 1
ATOM 2073 C CA . VAL A 1 284 ? -7.125 -4.108 18.505 1.00 81.38 284 VAL A CA 1
ATOM 2074 C C . VAL A 1 284 ? -7.138 -4.983 17.258 1.00 81.38 284 VAL A C 1
ATOM 2076 O O . VAL A 1 284 ? -6.326 -5.905 17.141 1.00 81.38 284 VAL A O 1
ATOM 2079 N N . VAL A 1 285 ? -8.052 -4.690 16.332 1.00 87.81 285 VAL A N 1
ATOM 2080 C CA . VAL A 1 285 ? -8.111 -5.351 15.025 1.00 87.81 285 VAL A CA 1
ATOM 2081 C C . VAL A 1 285 ? -7.671 -4.366 13.953 1.00 87.81 285 VAL A C 1
ATOM 2083 O O . VAL A 1 285 ? -8.261 -3.299 13.818 1.00 87.81 285 VAL A O 1
ATOM 2086 N N . GLY A 1 286 ? -6.646 -4.722 13.182 1.00 88.19 286 GLY A N 1
ATOM 2087 C CA . GLY A 1 286 ? -6.250 -3.973 11.987 1.00 88.19 286 GLY A CA 1
ATOM 2088 C C . GLY A 1 286 ? -6.877 -4.565 10.727 1.00 88.19 286 GLY A C 1
ATOM 2089 O O . GLY A 1 286 ? -6.836 -5.785 10.546 1.00 88.19 286 GLY A O 1
ATOM 2090 N N . VAL A 1 287 ? -7.423 -3.712 9.856 1.00 88.44 287 VAL A N 1
ATOM 2091 C CA . VAL A 1 287 ? -7.790 -4.079 8.477 1.00 88.44 287 VAL A CA 1
ATOM 2092 C C . VAL A 1 287 ? -6.641 -3.681 7.567 1.00 88.44 287 VAL A C 1
ATOM 2094 O O . VAL A 1 287 ? -6.351 -2.497 7.430 1.00 88.44 287 VAL A O 1
ATOM 2097 N N . VAL A 1 288 ? -5.970 -4.671 6.982 1.00 86.50 288 VAL A N 1
ATOM 2098 C CA . VAL A 1 288 ? -4.724 -4.466 6.232 1.00 86.50 288 VAL A CA 1
ATOM 2099 C C . VAL A 1 288 ? -4.757 -5.246 4.924 1.00 86.50 288 VAL A C 1
ATOM 2101 O O . VAL A 1 288 ? -5.348 -6.327 4.853 1.00 86.50 288 VAL A O 1
ATOM 2104 N N . GLY A 1 289 ? -4.116 -4.702 3.888 1.00 83.94 289 GLY A N 1
ATOM 2105 C CA . GLY A 1 289 ? -3.906 -5.426 2.636 1.00 83.94 289 GLY A CA 1
ATOM 2106 C C . GLY A 1 289 ? -3.016 -6.650 2.859 1.00 83.94 289 GLY A C 1
ATOM 2107 O O . GLY A 1 289 ? -2.089 -6.623 3.672 1.00 83.94 289 GLY A O 1
ATOM 2108 N N . SER A 1 290 ? -3.294 -7.733 2.139 1.00 82.06 290 SER A N 1
ATOM 2109 C CA . SER A 1 290 ? -2.615 -9.024 2.306 1.00 82.06 290 SER A CA 1
ATOM 2110 C C . SER A 1 290 ? -1.095 -8.925 2.086 1.00 82.06 290 SER A C 1
ATOM 2112 O O . SER A 1 290 ? -0.330 -9.532 2.839 1.00 82.06 290 SER A O 1
ATOM 2114 N N . ALA A 1 291 ? -0.656 -8.084 1.141 1.00 84.50 291 ALA A N 1
ATOM 2115 C CA . ALA A 1 291 ? 0.752 -7.823 0.843 1.00 84.50 291 ALA A CA 1
ATOM 2116 C C . ALA A 1 291 ? 1.561 -7.306 2.041 1.00 84.50 291 ALA A C 1
ATOM 2118 O O . ALA A 1 291 ? 2.761 -7.576 2.140 1.00 84.50 291 ALA A O 1
ATOM 2119 N N . HIS A 1 292 ? 0.892 -6.637 2.980 1.00 89.06 292 HIS A N 1
ATOM 2120 C CA . HIS A 1 292 ? 1.517 -5.939 4.100 1.00 89.06 292 HIS A CA 1
ATOM 2121 C C . HIS A 1 292 ? 1.664 -6.791 5.353 1.00 89.06 292 HIS A C 1
ATOM 2123 O O . HIS A 1 292 ? 2.488 -6.509 6.219 1.00 89.06 292 HIS A O 1
ATOM 2129 N N . VAL A 1 293 ? 0.884 -7.865 5.464 1.00 87.31 293 VAL A N 1
ATOM 2130 C CA . VAL A 1 293 ? 0.750 -8.640 6.706 1.00 87.31 293 VAL A CA 1
ATOM 2131 C C . VAL A 1 293 ? 2.104 -9.149 7.195 1.00 87.31 293 VAL A C 1
ATOM 2133 O O . VAL A 1 293 ? 2.408 -9.059 8.382 1.00 87.31 293 VAL A O 1
ATOM 2136 N N . ARG A 1 294 ? 2.959 -9.627 6.287 1.00 87.56 294 ARG A N 1
ATOM 2137 C CA . ARG A 1 294 ? 4.291 -10.139 6.643 1.00 87.56 294 ARG A CA 1
ATOM 2138 C C . ARG A 1 294 ? 5.224 -9.049 7.152 1.00 87.56 294 ARG A C 1
ATOM 2140 O O . ARG A 1 294 ? 5.856 -9.242 8.190 1.00 87.56 294 ARG A O 1
ATOM 2147 N N . GLY A 1 295 ? 5.292 -7.918 6.452 1.00 89.94 295 GLY A N 1
ATOM 2148 C CA . GLY A 1 295 ? 6.116 -6.792 6.879 1.00 89.94 295 GLY A CA 1
ATOM 2149 C C . GLY A 1 295 ? 5.620 -6.197 8.189 1.00 89.94 295 GLY A C 1
ATOM 2150 O O . GLY A 1 295 ? 6.417 -5.947 9.083 1.00 89.94 295 GLY A O 1
ATOM 2151 N N . MET A 1 296 ? 4.304 -6.115 8.381 1.00 92.31 296 MET A N 1
ATOM 2152 C CA . MET A 1 296 ? 3.723 -5.675 9.645 1.00 92.31 296 MET A CA 1
ATOM 2153 C C . MET A 1 296 ? 4.058 -6.604 10.810 1.00 92.31 296 MET A C 1
ATOM 2155 O O . MET A 1 296 ? 4.416 -6.126 11.881 1.00 92.31 296 MET A O 1
ATOM 2159 N N . VAL A 1 297 ? 3.971 -7.925 10.623 1.00 89.94 297 VAL A N 1
ATOM 2160 C CA . VAL A 1 297 ? 4.362 -8.900 11.657 1.00 89.94 297 VAL A CA 1
ATOM 2161 C C . VAL A 1 297 ? 5.852 -8.788 11.981 1.00 89.94 297 VAL A C 1
ATOM 2163 O O . VAL A 1 297 ? 6.226 -8.844 13.152 1.00 89.94 297 VAL A O 1
ATOM 2166 N N . ARG A 1 298 ? 6.699 -8.602 10.961 1.00 91.31 298 ARG A N 1
ATOM 2167 C CA . ARG A 1 298 ? 8.141 -8.372 11.123 1.00 91.31 298 ARG A CA 1
ATOM 2168 C C . ARG A 1 298 ? 8.425 -7.094 11.920 1.00 91.31 298 ARG A C 1
ATOM 2170 O O . ARG A 1 298 ? 9.252 -7.131 12.825 1.00 91.31 298 ARG A O 1
ATOM 2177 N N . ASP A 1 299 ? 7.731 -6.004 11.606 1.00 92.81 299 ASP A N 1
ATOM 2178 C CA . ASP A 1 299 ? 7.994 -4.668 12.158 1.00 92.81 299 ASP A CA 1
ATOM 2179 C C . ASP A 1 299 ? 7.260 -4.425 13.493 1.00 92.81 299 ASP A C 1
ATOM 2181 O O . ASP A 1 299 ? 7.544 -3.464 14.210 1.00 92.81 299 ASP A O 1
ATOM 2185 N N . TRP A 1 300 ? 6.348 -5.323 13.885 1.00 93.50 300 TRP A N 1
ATOM 2186 C CA . TRP A 1 300 ? 5.537 -5.207 15.100 1.00 93.50 300 TRP A CA 1
ATOM 2187 C C . TRP A 1 300 ? 6.340 -5.018 16.402 1.00 93.50 300 TRP A C 1
ATOM 2189 O O . TRP A 1 300 ? 5.986 -4.132 17.185 1.00 93.50 300 TRP A O 1
ATOM 2199 N N . PRO A 1 301 ? 7.425 -5.776 16.679 1.00 93.50 301 PRO A N 1
ATOM 2200 C CA . PRO A 1 301 ? 8.197 -5.587 17.908 1.00 93.50 301 PRO A CA 1
ATOM 2201 C C . PRO A 1 301 ? 8.844 -4.202 18.013 1.00 93.50 301 PRO A C 1
ATOM 2203 O O . PRO A 1 301 ? 8.968 -3.674 19.118 1.00 93.50 301 PRO A O 1
ATOM 2206 N N . GLU A 1 302 ? 9.255 -3.619 16.882 1.00 94.94 302 GLU A N 1
ATOM 2207 C CA . GLU A 1 302 ? 9.775 -2.251 16.824 1.00 94.94 302 GLU A CA 1
ATOM 2208 C C . GLU A 1 302 ? 8.641 -1.239 16.995 1.00 94.94 302 GLU A C 1
ATOM 2210 O O . GLU A 1 302 ? 8.774 -0.306 17.783 1.00 94.94 302 GLU A O 1
ATOM 2215 N N . ALA A 1 303 ? 7.500 -1.459 16.338 1.00 94.81 303 ALA A N 1
ATOM 2216 C CA . ALA A 1 303 ? 6.326 -0.598 16.448 1.00 94.81 303 ALA A CA 1
ATOM 2217 C C . ALA A 1 303 ? 5.804 -0.478 17.892 1.00 94.81 303 ALA A C 1
ATOM 2219 O O . ALA A 1 303 ? 5.393 0.601 18.305 1.00 94.81 303 ALA A O 1
ATOM 2220 N N . LEU A 1 304 ? 5.876 -1.549 18.691 1.00 91.88 304 LEU A N 1
ATOM 2221 C CA . LEU A 1 304 ? 5.532 -1.509 20.120 1.00 91.88 304 LEU A CA 1
ATOM 2222 C C . LEU A 1 304 ? 6.495 -0.655 20.964 1.00 91.88 304 LEU A C 1
ATOM 2224 O O . LEU A 1 304 ? 6.115 -0.184 22.035 1.00 91.88 304 LEU A O 1
ATOM 2228 N N . GLN A 1 305 ? 7.740 -0.479 20.517 1.00 94.12 305 GLN A N 1
ATOM 2229 C CA . GLN A 1 305 ? 8.747 0.344 21.199 1.00 94.12 305 GLN A CA 1
ATOM 2230 C C . GLN A 1 305 ? 8.731 1.791 20.699 1.00 94.12 305 GLN A C 1
ATOM 2232 O O . GLN A 1 305 ? 8.992 2.717 21.467 1.00 94.12 305 GLN A O 1
ATOM 2237 N N . ASN A 1 306 ? 8.433 1.975 19.414 1.00 95.25 306 ASN A N 1
ATOM 2238 C CA . ASN A 1 306 ? 8.384 3.252 18.727 1.00 95.25 306 ASN A CA 1
ATOM 2239 C C . ASN A 1 306 ? 7.199 3.281 17.755 1.00 95.25 306 ASN A C 1
ATOM 2241 O O . ASN A 1 306 ? 7.309 2.892 16.592 1.00 95.25 306 ASN A O 1
ATOM 2245 N N . ASP A 1 307 ? 6.082 3.806 18.232 1.00 91.62 307 ASP A N 1
ATOM 2246 C CA . ASP A 1 307 ? 4.842 3.983 17.480 1.00 91.62 307 ASP A CA 1
ATOM 2247 C C . ASP A 1 307 ? 4.732 5.372 16.821 1.00 91.62 307 ASP A C 1
ATOM 2249 O O . ASP A 1 307 ? 3.671 5.732 16.309 1.00 91.62 307 ASP A O 1
ATOM 2253 N N . ASP A 1 308 ? 5.820 6.154 16.790 1.00 92.62 308 ASP A N 1
ATOM 2254 C CA . ASP A 1 308 ? 5.836 7.446 16.107 1.00 92.62 308 ASP A CA 1
ATOM 2255 C C . ASP A 1 308 ? 5.800 7.254 14.585 1.00 92.62 308 ASP A C 1
ATOM 2257 O O . ASP A 1 308 ? 6.747 6.752 13.960 1.00 92.62 308 ASP A O 1
ATOM 2261 N N . VAL A 1 309 ? 4.678 7.668 13.995 1.00 90.69 309 VAL A N 1
ATOM 2262 C CA . VAL A 1 309 ? 4.439 7.659 12.548 1.00 90.69 309 VAL A CA 1
ATOM 2263 C C . VAL A 1 309 ? 4.893 8.943 11.860 1.00 90.69 309 VAL A C 1
ATOM 2265 O O . VAL A 1 309 ? 4.936 8.969 10.632 1.00 90.69 309 VAL A O 1
ATOM 2268 N N . SER A 1 310 ? 5.239 10.000 12.602 1.00 90.25 310 SER A N 1
ATOM 2269 C CA . SER A 1 310 ? 5.572 11.317 12.038 1.00 90.25 310 SER A CA 1
ATOM 2270 C C . SER A 1 310 ? 6.670 11.254 10.966 1.00 90.25 310 SER A C 1
ATOM 2272 O O . SER A 1 310 ? 6.485 11.854 9.906 1.00 90.25 310 SER A O 1
ATOM 2274 N N . PRO A 1 311 ? 7.759 10.468 11.135 1.00 90.56 311 PRO A N 1
ATOM 2275 C CA . PRO A 1 311 ? 8.780 10.329 10.095 1.00 90.56 311 PRO A CA 1
ATOM 2276 C C . PRO A 1 311 ? 8.250 9.736 8.782 1.00 90.56 311 PRO A C 1
ATOM 2278 O O . PRO A 1 311 ? 8.750 10.065 7.715 1.00 90.56 311 PRO A O 1
ATOM 2281 N N . LEU A 1 312 ? 7.215 8.891 8.842 1.00 86.56 312 LEU A N 1
ATOM 2282 C CA . LEU A 1 312 ? 6.610 8.236 7.673 1.00 86.56 312 LEU A CA 1
ATOM 2283 C C . LEU A 1 312 ? 5.615 9.147 6.932 1.00 86.56 312 LEU A C 1
ATOM 2285 O O . LEU A 1 312 ? 5.103 8.791 5.865 1.00 86.56 312 LEU A O 1
ATOM 2289 N N . LEU A 1 313 ? 5.342 10.322 7.498 1.00 85.12 313 LEU A N 1
ATOM 2290 C CA . LEU A 1 313 ? 4.436 11.337 6.971 1.00 85.12 313 LEU A CA 1
ATOM 2291 C C . LEU A 1 313 ? 5.169 12.599 6.490 1.00 85.12 313 LEU A C 1
ATOM 2293 O O . LEU A 1 313 ? 4.522 13.482 5.936 1.00 85.12 313 LEU A O 1
ATOM 2297 N N . ALA A 1 314 ? 6.489 12.684 6.684 1.00 81.19 314 ALA A N 1
ATOM 2298 C CA . ALA A 1 314 ? 7.276 13.896 6.456 1.00 81.19 314 ALA A CA 1
ATOM 2299 C C . ALA A 1 314 ? 7.325 14.358 4.984 1.00 81.19 314 ALA A C 1
ATOM 2301 O O . ALA A 1 314 ? 7.437 15.552 4.735 1.00 81.19 314 ALA A O 1
ATOM 2302 N N . ASP A 1 315 ? 7.158 13.454 4.011 1.00 67.62 315 ASP A N 1
ATOM 2303 C CA . ASP A 1 315 ? 7.194 13.777 2.569 1.00 67.62 315 ASP A CA 1
ATOM 2304 C C . ASP A 1 315 ? 5.873 14.352 2.021 1.00 67.62 315 ASP A C 1
ATOM 2306 O O . ASP A 1 315 ? 5.621 14.322 0.812 1.00 67.62 315 ASP A O 1
ATOM 2310 N N . ALA A 1 316 ? 4.977 14.798 2.903 1.00 56.28 316 ALA A N 1
ATOM 2311 C CA . ALA A 1 316 ? 3.668 15.308 2.522 1.00 56.28 316 ALA A CA 1
ATOM 2312 C C . ALA A 1 316 ? 3.671 16.805 2.163 1.00 56.28 316 ALA A C 1
ATOM 2314 O O . ALA A 1 316 ? 2.758 17.240 1.459 1.00 56.28 316 ALA A O 1
ATOM 2315 N N . ASP A 1 317 ? 4.627 17.596 2.644 1.00 52.53 317 ASP A N 1
ATOM 2316 C CA . ASP A 1 317 ? 4.615 19.066 2.540 1.00 52.53 317 ASP A CA 1
ATOM 2317 C C . ASP A 1 317 ? 5.443 19.606 1.366 1.00 52.53 317 ASP A C 1
ATOM 2319 O O . ASP A 1 317 ? 4.963 20.580 0.736 1.00 52.53 317 ASP A O 1
#

Secondary structure (DSSP, 8-state):
--------EE-----TT-EEEEE----------S----PPP---------------TTSHHHHHHHHHHHHHHHHHHHHHHHHHHHTT-SEEE-----HHHHHHHHHHHHHHHHHHHHHHHHHHHHHHHHHHHHHTTSSS---THHHHHHHHHHHHHHHHHHHHHHHHHHHHT--HHHHHHHH---S-TTTS-TTS--PPTTGGGGGGSTTTHHHHTHHHHHHHHHHHHHHHTTPPPSS-EEEEEEETTEEEEEEEB-SSS-TTTS-TTSSSSB-PPPTT-SEEEEE--GGGHHHHHHHHHHHTT----GGGGGGG-

InterPro domains:
  IPR046345 TraB/PryY-like [PTHR21530] (78-308)